Protein AF-A0A957H979-F1 (afdb_monomer_lite)

Foldseek 3Di:
DADDVCCVVPPDDPPPDDDDDPDPDDPDPDVVVVPDPPPPPDDDDDDDDDDDDDDDDDDDDDDDDDDDDDDDDDDDDDDPDPDDDDDPDDDDPPPDDDPPDDDADFPDLDFHDDPDFDADPVRDTDDDTDGGPDQAKDKDKDWDDDPNPDIDIDIDIDGHDDQKDKDWDDDPDDDPPDDDDTKIKIFGAAQAKDFDKDADDDDPDDDPDDRIDTDTAGHRGMDIDD

pLDDT: mean 71.45, std 24.37, range [26.0, 96.69]

Radius of gyration: 33.11 Å; chains: 1; bounding box: 81×65×92 Å

Sequence (226 aa):
QLLDPINIFYPIRWGGTQTVYGRQSIILANPEQLTPEVTPTPFAFPTSVALQSAGGEDTASVATEGEMVMEEAEMAYDADMADEFGAAAAPSTNDGSAPPIAVRTDFNPLATFAPAVRTDSSGQATVEVSLPDNLTRYRVMVVAVAGGQQYGTSEANLTARLPLMVRPSAPRFLNFGDQVEFPVVLQNQTDEPLVVDVVLATTNLEMTGPAGFRVDVPANNRVEFR

Structure (mmCIF, N/CA/C/O backbone):
data_AF-A0A957H979-F1
#
_entry.id   AF-A0A957H979-F1
#
loop_
_atom_site.group_PDB
_atom_site.id
_atom_site.type_symbol
_atom_site.label_atom_id
_atom_site.label_alt_id
_atom_site.label_comp_id
_atom_site.label_asym_id
_atom_site.label_entity_id
_atom_site.label_seq_id
_atom_site.pdbx_PDB_ins_code
_atom_site.Cartn_x
_atom_site.Cartn_y
_atom_site.Cartn_z
_atom_site.occupancy
_atom_site.B_iso_or_equiv
_atom_site.auth_seq_id
_atom_site.auth_comp_id
_atom_site.auth_asym_id
_atom_site.auth_atom_id
_atom_site.pdbx_PDB_model_num
ATOM 1 N N . GLN A 1 1 ? 3.527 -16.930 -9.727 1.00 54.50 1 GLN A N 1
ATOM 2 C CA . GLN A 1 1 ? 4.612 -17.010 -8.727 1.00 54.50 1 GLN A CA 1
ATOM 3 C C . GLN A 1 1 ? 5.720 -16.081 -9.196 1.00 54.50 1 GLN A C 1
ATOM 5 O O . GLN A 1 1 ? 6.133 -16.211 -10.342 1.00 54.50 1 GLN A O 1
ATOM 10 N N . LEU A 1 2 ? 6.120 -15.106 -8.377 1.00 65.56 2 LEU A N 1
ATOM 11 C CA . LEU A 1 2 ? 7.247 -14.221 -8.691 1.00 65.56 2 LEU A CA 1
ATOM 12 C C . LEU A 1 2 ? 8.515 -15.064 -8.857 1.00 65.56 2 LEU A C 1
ATOM 14 O O . LEU A 1 2 ? 8.743 -15.983 -8.071 1.00 65.56 2 LEU A O 1
ATOM 18 N N . LEU A 1 3 ? 9.320 -14.769 -9.879 1.00 70.06 3 LEU A N 1
ATOM 19 C CA . LEU A 1 3 ? 10.646 -15.367 -9.985 1.00 70.06 3 LEU A CA 1
ATOM 20 C C . LEU A 1 3 ? 11.484 -14.877 -8.807 1.00 70.06 3 LEU A C 1
ATOM 22 O O . LEU A 1 3 ? 11.535 -13.677 -8.544 1.00 70.06 3 LEU A O 1
ATOM 26 N N . ASP A 1 4 ? 12.124 -15.807 -8.107 1.00 75.00 4 ASP A N 1
ATOM 27 C CA . ASP A 1 4 ? 12.949 -15.469 -6.956 1.00 75.00 4 ASP A CA 1
ATOM 28 C C . ASP A 1 4 ? 14.189 -14.678 -7.419 1.00 75.00 4 ASP A C 1
ATOM 30 O O . ASP A 1 4 ? 15.032 -15.229 -8.144 1.00 75.00 4 ASP A O 1
ATOM 34 N N . PRO A 1 5 ? 14.321 -13.398 -7.025 1.00 73.12 5 PRO A N 1
ATOM 35 C CA . PRO A 1 5 ? 15.446 -12.570 -7.430 1.00 73.12 5 PRO A CA 1
ATOM 36 C C . PRO A 1 5 ? 16.787 -13.145 -6.981 1.00 73.12 5 PRO A C 1
ATOM 38 O O . PRO A 1 5 ? 17.786 -12.949 -7.679 1.00 73.12 5 PRO A O 1
ATOM 41 N N . ILE A 1 6 ? 16.831 -13.894 -5.873 1.00 75.19 6 ILE A N 1
ATOM 42 C CA . ILE A 1 6 ? 18.091 -14.449 -5.382 1.00 75.19 6 ILE A CA 1
ATOM 43 C C . ILE A 1 6 ? 18.643 -15.495 -6.347 1.00 75.19 6 ILE A C 1
ATOM 45 O O . ILE A 1 6 ? 19.830 -15.475 -6.655 1.00 75.19 6 ILE A O 1
ATOM 49 N N . ASN A 1 7 ? 17.777 -16.332 -6.922 1.00 74.25 7 ASN A N 1
ATOM 50 C CA . ASN A 1 7 ? 18.182 -17.369 -7.870 1.00 74.25 7 ASN A CA 1
ATOM 51 C C . ASN A 1 7 ? 18.654 -16.784 -9.206 1.00 74.25 7 ASN A C 1
ATOM 53 O O . ASN A 1 7 ? 19.449 -17.405 -9.910 1.00 74.25 7 ASN A O 1
ATOM 57 N N . ILE A 1 8 ? 18.181 -15.586 -9.555 1.00 75.31 8 ILE A N 1
ATOM 58 C CA . ILE A 1 8 ? 18.542 -14.904 -10.800 1.00 75.31 8 ILE A CA 1
ATOM 59 C C . ILE A 1 8 ? 19.867 -14.155 -10.671 1.00 75.31 8 ILE A C 1
ATOM 61 O O . ILE A 1 8 ? 20.700 -14.242 -11.572 1.00 75.31 8 ILE A O 1
ATOM 65 N N . PHE A 1 9 ? 20.086 -13.438 -9.567 1.00 70.69 9 PHE A N 1
ATOM 66 C CA . PHE A 1 9 ? 21.351 -12.731 -9.343 1.00 70.69 9 PHE A CA 1
ATOM 67 C C . PHE A 1 9 ? 22.471 -13.657 -8.854 1.00 70.69 9 PHE A C 1
ATOM 69 O O . PHE A 1 9 ? 23.640 -13.419 -9.165 1.00 70.69 9 PHE A O 1
ATOM 76 N N . TYR A 1 10 ? 22.126 -14.739 -8.153 1.00 73.38 10 TYR A N 1
ATOM 77 C CA . TYR A 1 10 ? 23.065 -15.714 -7.599 1.00 73.38 10 TYR A CA 1
ATOM 78 C C . TYR A 1 10 ? 22.761 -17.134 -8.096 1.00 73.38 10 TYR A C 1
ATOM 80 O O . TYR A 1 10 ? 22.458 -18.022 -7.296 1.00 73.38 10 TYR A O 1
ATOM 88 N N . PRO A 1 11 ? 22.848 -17.391 -9.414 1.00 72.56 11 PRO A N 1
ATOM 89 C CA . PRO A 1 11 ? 22.605 -18.726 -9.931 1.00 72.56 11 PRO A CA 1
ATOM 90 C C . PRO A 1 11 ? 23.671 -19.690 -9.404 1.00 72.56 11 PRO A C 1
ATOM 92 O O . PRO A 1 11 ? 24.872 -19.393 -9.445 1.00 72.56 11 PRO A O 1
ATOM 95 N N . ILE A 1 12 ? 23.238 -20.872 -8.961 1.00 66.38 12 ILE A N 1
ATOM 96 C CA . ILE A 1 12 ? 24.144 -21.984 -8.662 1.00 66.38 12 ILE A CA 1
ATOM 97 C C . ILE A 1 12 ? 24.877 -22.326 -9.959 1.00 66.38 12 ILE A C 1
ATOM 99 O O . ILE A 1 12 ? 24.283 -22.816 -10.921 1.00 66.38 12 ILE A O 1
ATOM 103 N N . ARG A 1 13 ? 26.178 -22.036 -10.007 1.00 70.00 13 ARG A N 1
ATOM 104 C CA . ARG A 1 13 ? 27.008 -22.352 -11.169 1.00 70.00 13 ARG A CA 1
ATOM 105 C C . ARG A 1 13 ? 27.534 -23.778 -11.048 1.00 70.00 13 ARG A C 1
ATOM 107 O O . ARG A 1 13 ? 27.903 -24.217 -9.963 1.00 70.00 13 ARG A O 1
ATOM 114 N N . TRP A 1 14 ? 27.574 -24.504 -12.165 1.00 69.06 14 TRP A N 1
ATOM 115 C CA . TRP A 1 14 ? 28.177 -25.839 -12.219 1.00 69.06 14 TRP A CA 1
ATOM 116 C C . TRP A 1 14 ? 29.635 -25.796 -11.756 1.00 69.06 14 TRP A C 1
ATOM 118 O O . TRP A 1 14 ? 30.340 -24.828 -12.049 1.00 69.06 14 TRP A O 1
ATOM 128 N N . GLY A 1 15 ? 30.099 -26.872 -11.110 1.00 72.75 15 GLY A N 1
ATOM 129 C CA . GLY A 1 15 ? 31.426 -26.968 -10.480 1.00 72.75 15 GLY A CA 1
ATOM 130 C C . GLY A 1 15 ? 32.636 -26.754 -11.403 1.00 72.75 15 GLY A C 1
ATOM 131 O O . GLY A 1 15 ? 33.751 -26.640 -10.911 1.00 72.75 15 GLY A O 1
ATOM 132 N N . GLY A 1 16 ? 32.435 -26.661 -12.723 1.00 70.88 16 GLY A N 1
ATOM 133 C CA . GLY A 1 16 ? 33.462 -26.269 -13.697 1.00 70.88 16 GLY A CA 1
ATOM 134 C C . GLY A 1 16 ? 33.540 -24.764 -13.995 1.00 70.88 16 GLY A C 1
ATOM 135 O O . GLY A 1 16 ? 34.364 -24.351 -14.808 1.00 70.88 16 GLY A O 1
ATOM 136 N N . THR A 1 17 ? 32.688 -23.933 -13.387 1.00 71.75 17 THR A N 1
ATOM 137 C CA . THR A 1 17 ? 32.671 -22.485 -13.638 1.00 71.75 17 THR A CA 1
ATOM 138 C C . THR A 1 17 ? 33.663 -21.777 -12.728 1.00 71.75 17 THR A C 1
ATOM 140 O O . THR A 1 17 ? 33.548 -21.837 -11.508 1.00 71.75 17 THR A O 1
ATOM 143 N N . GLN A 1 18 ? 34.617 -21.070 -13.325 1.00 65.56 18 GLN A N 1
ATOM 144 C CA . GLN A 1 18 ? 35.641 -20.317 -12.605 1.00 65.56 18 GLN A CA 1
ATOM 145 C C . GLN A 1 18 ? 35.260 -18.835 -12.625 1.00 65.56 18 GLN A C 1
ATOM 147 O O . GLN A 1 18 ? 35.008 -18.277 -13.694 1.00 65.56 18 GLN A O 1
ATOM 152 N N . THR A 1 19 ? 35.209 -18.188 -11.463 1.00 66.25 19 THR A N 1
ATOM 153 C CA . THR A 1 19 ? 35.022 -16.734 -11.392 1.00 66.25 19 THR A CA 1
ATOM 154 C C . THR A 1 19 ? 36.385 -16.060 -11.446 1.00 66.25 19 THR A C 1
ATOM 156 O O . THR A 1 19 ? 37.197 -16.221 -10.538 1.00 66.25 19 THR A O 1
ATOM 159 N N . VAL A 1 20 ? 36.632 -15.280 -12.498 1.00 66.19 20 VAL A N 1
ATOM 160 C CA . VAL A 1 20 ? 37.815 -14.420 -12.583 1.00 66.19 20 VAL A CA 1
ATOM 161 C C . VAL A 1 20 ? 37.450 -13.064 -11.996 1.00 66.19 20 VAL A C 1
ATOM 163 O O . VAL A 1 20 ? 36.749 -12.267 -12.616 1.00 66.19 20 VAL A O 1
ATOM 166 N N . TYR A 1 21 ? 37.912 -12.797 -10.779 1.00 64.19 21 TYR A N 1
ATOM 167 C CA . TYR A 1 21 ? 37.847 -11.456 -10.214 1.00 64.19 21 TYR A CA 1
ATOM 168 C C . TYR A 1 21 ? 38.998 -10.642 -10.808 1.00 64.19 21 TYR A C 1
ATOM 170 O O . TYR A 1 21 ? 40.161 -10.963 -10.584 1.00 64.19 21 TYR A O 1
ATOM 178 N N . GLY A 1 22 ? 38.694 -9.570 -11.550 1.00 66.31 22 GLY A N 1
ATOM 179 C CA . GLY A 1 22 ? 39.717 -8.673 -12.121 1.00 66.31 22 GLY A CA 1
ATOM 180 C C . GLY A 1 22 ? 40.581 -7.949 -11.074 1.00 66.31 22 GLY A C 1
ATOM 181 O O . GLY A 1 22 ? 41.517 -7.240 -11.421 1.00 66.31 22 GLY A O 1
ATOM 182 N N . ARG A 1 23 ? 40.260 -8.122 -9.788 1.00 66.38 23 ARG A N 1
ATOM 183 C CA . ARG A 1 23 ? 40.972 -7.604 -8.621 1.00 66.38 23 ARG A CA 1
ATOM 184 C C . ARG A 1 23 ? 40.850 -8.617 -7.483 1.00 66.38 23 ARG A C 1
ATOM 186 O O . ARG A 1 23 ? 39.750 -9.091 -7.214 1.00 66.38 23 ARG A O 1
ATOM 193 N N . GLN A 1 24 ? 41.969 -8.953 -6.838 1.00 66.25 24 GLN A N 1
ATOM 194 C CA . GLN A 1 24 ? 42.004 -9.947 -5.753 1.00 66.25 24 GLN A CA 1
ATOM 195 C C . GLN A 1 24 ? 41.332 -9.464 -4.460 1.00 66.25 24 GLN A C 1
ATOM 197 O O . GLN A 1 24 ? 40.931 -10.278 -3.635 1.00 66.25 24 GLN A O 1
ATOM 202 N N . SER A 1 25 ? 41.167 -8.154 -4.291 1.00 69.12 25 SER A N 1
ATOM 203 C CA . SER A 1 25 ? 40.425 -7.557 -3.186 1.00 69.12 25 SER A CA 1
ATOM 204 C C . SER A 1 25 ? 39.723 -6.280 -3.647 1.00 69.12 25 SER A C 1
ATOM 206 O O . SER A 1 25 ? 40.187 -5.568 -4.542 1.00 69.12 25 SER A O 1
ATOM 208 N N . ILE A 1 26 ? 38.568 -6.002 -3.047 1.00 64.69 26 ILE A N 1
ATOM 209 C CA . ILE A 1 26 ? 37.949 -4.678 -3.065 1.00 64.69 26 ILE A CA 1
ATOM 210 C C . ILE A 1 26 ? 38.227 -4.100 -1.685 1.00 64.69 26 ILE A C 1
ATOM 212 O O . ILE A 1 26 ? 37.728 -4.623 -0.692 1.00 64.69 26 ILE A O 1
ATOM 216 N N . ILE A 1 27 ? 39.045 -3.053 -1.617 1.00 69.62 27 ILE A N 1
ATOM 217 C CA . ILE A 1 27 ? 39.191 -2.281 -0.386 1.00 69.62 27 ILE A CA 1
ATOM 218 C C . ILE A 1 27 ? 37.921 -1.440 -0.271 1.00 69.62 27 ILE A C 1
ATOM 220 O O . ILE A 1 27 ? 37.747 -0.464 -0.999 1.00 69.62 27 ILE A O 1
ATOM 224 N N . LEU A 1 28 ? 36.997 -1.867 0.588 1.00 67.81 28 LEU A N 1
ATOM 225 C CA . LEU A 1 28 ? 35.889 -1.019 1.009 1.00 67.81 28 LEU A CA 1
ATOM 226 C C . LEU A 1 28 ? 36.494 0.096 1.865 1.00 67.81 28 LEU A C 1
ATOM 228 O O . LEU A 1 28 ? 37.216 -0.190 2.820 1.00 67.81 28 LEU A O 1
ATOM 232 N N . ALA A 1 29 ? 36.258 1.354 1.493 1.00 69.31 29 ALA A N 1
ATOM 233 C CA . ALA A 1 29 ? 36.703 2.476 2.308 1.00 69.31 29 ALA A CA 1
ATOM 234 C C . ALA A 1 29 ? 36.054 2.361 3.695 1.00 69.31 29 ALA A C 1
ATOM 236 O O . ALA A 1 29 ? 34.850 2.111 3.785 1.00 69.31 29 ALA A O 1
ATOM 237 N N . ASN A 1 30 ? 36.845 2.515 4.763 1.00 73.50 30 ASN A N 1
ATOM 238 C CA . ASN A 1 30 ? 36.294 2.576 6.112 1.00 73.50 30 ASN A CA 1
ATOM 239 C C . ASN A 1 30 ? 35.377 3.816 6.177 1.00 73.50 30 ASN A C 1
ATOM 241 O O . ASN A 1 30 ? 35.878 4.924 5.973 1.00 73.50 30 ASN A O 1
ATOM 245 N N . PRO A 1 31 ? 34.062 3.672 6.424 1.00 61.88 31 PRO A N 1
ATOM 246 C CA . PRO A 1 31 ? 33.144 4.809 6.459 1.00 61.88 31 PRO A CA 1
ATOM 247 C C . PRO A 1 31 ? 33.519 5.844 7.530 1.00 61.88 31 PRO A C 1
ATOM 249 O O . PRO A 1 31 ? 33.234 7.023 7.351 1.00 61.88 31 PRO A O 1
ATOM 252 N N . GLU A 1 32 ? 34.232 5.441 8.586 1.00 66.38 32 GLU A N 1
ATOM 253 C CA . GLU A 1 32 ? 34.760 6.347 9.616 1.00 66.38 32 GLU A CA 1
ATOM 254 C C . GLU A 1 32 ? 35.885 7.255 9.094 1.00 66.38 32 GLU A C 1
ATOM 256 O O . GLU A 1 32 ? 36.157 8.301 9.668 1.00 66.38 32 GLU A O 1
ATOM 261 N N . GLN A 1 33 ? 36.535 6.884 7.987 1.00 65.00 33 GLN A N 1
ATOM 262 C CA . GLN A 1 33 ? 37.547 7.711 7.318 1.00 65.00 33 GLN A CA 1
ATOM 263 C C . GLN A 1 33 ? 36.937 8.658 6.275 1.00 65.00 33 GLN A C 1
ATOM 265 O O . GLN A 1 33 ? 37.643 9.494 5.718 1.00 65.00 33 GLN A O 1
ATOM 270 N N . LEU A 1 34 ? 35.640 8.513 5.981 1.00 58.41 34 LEU A N 1
ATOM 271 C CA . LEU A 1 34 ? 34.918 9.336 5.010 1.00 58.41 34 LEU A CA 1
ATOM 272 C C . LEU A 1 34 ? 34.156 10.496 5.655 1.00 58.41 34 LEU A C 1
ATOM 274 O O . LEU A 1 34 ? 33.550 11.281 4.929 1.00 58.41 34 LEU A O 1
ATOM 278 N N . THR A 1 35 ? 34.175 10.637 6.982 1.00 59.41 35 THR A N 1
ATOM 279 C CA . THR A 1 35 ? 33.709 11.866 7.624 1.00 59.41 35 THR A CA 1
ATOM 280 C C . THR A 1 35 ? 34.747 12.958 7.370 1.00 59.41 35 THR A C 1
ATOM 282 O O . THR A 1 35 ? 35.841 12.870 7.933 1.00 59.41 35 THR A O 1
ATOM 285 N N . PRO A 1 36 ? 34.466 13.986 6.544 1.00 60.31 36 PRO A N 1
ATOM 286 C CA . PRO A 1 36 ? 35.293 15.178 6.578 1.00 60.31 36 PRO A CA 1
ATOM 287 C C . PRO A 1 36 ? 35.232 15.707 8.008 1.00 60.31 36 PRO A C 1
ATOM 289 O O . PRO A 1 36 ? 34.151 15.810 8.591 1.00 60.31 36 PRO A O 1
ATOM 292 N N . GLU A 1 37 ? 36.395 15.983 8.580 1.00 53.94 37 GLU A N 1
ATOM 293 C CA . GLU A 1 37 ? 36.541 16.641 9.869 1.00 53.94 37 GLU A CA 1
ATOM 294 C C . GLU A 1 37 ? 35.879 18.022 9.752 1.00 53.94 37 GLU A C 1
ATOM 296 O O . GLU A 1 37 ? 36.480 19.007 9.324 1.00 53.94 37 GLU A O 1
ATOM 301 N N . VAL A 1 38 ? 34.575 18.084 10.029 1.00 50.16 38 VAL A N 1
ATOM 302 C CA . VAL A 1 38 ? 33.860 19.342 10.198 1.00 50.16 38 VAL A CA 1
ATOM 303 C C . VAL A 1 38 ? 34.321 19.860 11.544 1.00 50.16 38 VAL A C 1
ATOM 305 O O . VAL A 1 38 ? 33.693 19.597 12.563 1.00 50.16 38 VAL A O 1
ATOM 308 N N . THR A 1 39 ? 35.456 20.555 11.557 1.00 45.91 39 THR A N 1
ATOM 309 C CA . THR A 1 39 ? 35.851 21.397 12.680 1.00 45.91 39 THR A CA 1
ATOM 310 C C . THR A 1 39 ? 34.724 22.406 12.868 1.00 45.91 39 THR A C 1
ATOM 312 O O . THR A 1 39 ? 34.541 23.261 11.994 1.00 45.91 39 THR A O 1
ATOM 315 N N . PRO A 1 40 ? 33.927 22.340 13.949 1.00 42.56 40 PRO A N 1
ATOM 316 C CA . PRO A 1 40 ? 32.971 23.394 14.202 1.00 42.56 40 PRO A CA 1
ATOM 317 C C . PRO A 1 40 ? 33.795 24.625 14.576 1.00 42.56 40 PRO A C 1
ATOM 319 O O . PRO A 1 40 ? 34.312 24.727 15.684 1.00 42.56 40 PRO A O 1
ATOM 322 N N . THR A 1 41 ? 33.961 25.561 13.646 1.00 47.53 41 THR A N 1
ATOM 323 C CA . THR A 1 41 ? 34.333 26.928 14.005 1.00 47.53 41 THR A CA 1
ATOM 324 C C . THR A 1 41 ? 33.227 27.454 14.917 1.00 47.53 41 THR A C 1
ATOM 326 O O . THR A 1 41 ? 32.086 27.556 14.452 1.00 47.53 41 THR A O 1
ATOM 329 N N . PRO A 1 42 ? 33.496 27.760 16.199 1.00 42.50 42 PRO A N 1
ATOM 330 C CA . PRO A 1 42 ? 32.468 28.324 17.050 1.00 42.50 42 PRO A CA 1
ATOM 331 C C . PRO A 1 42 ? 32.126 29.719 16.521 1.00 42.50 42 PRO A C 1
ATOM 333 O O . PRO A 1 42 ? 32.950 30.634 16.542 1.00 42.50 42 PRO A O 1
ATOM 336 N N . PHE A 1 43 ? 30.900 29.871 16.021 1.00 39.50 43 PHE A N 1
ATOM 337 C CA . PHE A 1 43 ? 30.287 31.176 15.820 1.00 39.50 43 PHE A CA 1
ATOM 338 C C . PHE A 1 43 ? 30.203 31.865 17.186 1.00 39.50 43 PHE A C 1
ATOM 340 O O . PHE A 1 43 ? 29.449 31.447 18.063 1.00 39.50 43 PHE A O 1
ATOM 347 N N . ALA A 1 44 ? 31.015 32.903 17.374 1.00 37.25 44 ALA A N 1
ATOM 348 C CA . ALA A 1 44 ? 30.960 33.759 18.544 1.00 37.25 44 ALA A CA 1
ATOM 349 C C . ALA A 1 44 ? 29.693 34.624 18.487 1.00 37.25 44 ALA A C 1
ATOM 351 O O . ALA A 1 44 ? 29.617 35.581 17.719 1.00 37.25 44 ALA A O 1
ATOM 352 N N . PHE A 1 45 ? 28.717 34.306 19.334 1.00 32.03 45 PHE A N 1
ATOM 353 C CA . PHE A 1 45 ? 27.715 35.264 19.789 1.00 32.03 45 PHE A CA 1
ATOM 354 C C . PHE A 1 45 ? 28.100 35.692 21.211 1.00 32.03 45 PHE A C 1
ATOM 356 O O . PHE A 1 45 ? 28.331 34.824 22.056 1.00 32.03 45 PHE A O 1
ATOM 363 N N . PRO A 1 46 ? 28.221 36.998 21.509 1.00 34.94 46 PRO A N 1
ATOM 364 C CA . PRO A 1 46 ? 28.538 37.439 22.856 1.00 34.94 46 PRO A CA 1
ATOM 365 C C . PRO A 1 46 ? 27.321 37.199 23.750 1.00 34.94 46 PRO A C 1
ATOM 367 O O . PRO A 1 46 ? 26.260 37.788 23.555 1.00 34.94 46 PRO A O 1
ATOM 370 N N . THR A 1 47 ? 27.464 36.335 24.749 1.00 32.88 47 THR A N 1
ATOM 371 C CA . THR A 1 47 ? 26.489 36.214 25.836 1.00 32.88 47 THR A CA 1
ATOM 372 C C . THR A 1 47 ? 27.234 36.292 27.156 1.00 32.88 47 THR A C 1
ATOM 374 O O . THR A 1 47 ? 27.632 35.290 27.738 1.00 32.88 47 THR A O 1
ATOM 377 N N . SER A 1 48 ? 27.450 37.520 27.619 1.00 36.56 48 SER A N 1
ATOM 378 C CA . SER A 1 48 ? 27.773 37.799 29.013 1.00 36.56 48 SER A CA 1
ATOM 379 C C . SER A 1 48 ? 26.556 38.447 29.666 1.00 36.56 48 SER A C 1
ATOM 381 O O . SER A 1 48 ? 26.366 39.658 29.572 1.00 36.56 48 SER A O 1
ATOM 383 N N . VAL A 1 49 ? 25.752 37.640 30.352 1.00 35.06 49 VAL A N 1
ATOM 384 C CA . VAL A 1 49 ? 25.060 38.085 31.563 1.00 35.06 49 VAL A CA 1
ATOM 385 C C . VAL A 1 49 ? 25.431 37.076 32.637 1.00 35.06 49 VAL A C 1
ATOM 387 O O . VAL A 1 49 ? 25.078 35.902 32.564 1.00 35.06 49 VAL A O 1
ATOM 390 N N . ALA A 1 50 ? 26.257 37.540 33.567 1.00 32.44 50 ALA A N 1
ATOM 391 C CA . ALA A 1 50 ? 26.741 36.777 34.699 1.00 32.44 50 ALA A CA 1
ATOM 392 C C . ALA A 1 50 ? 25.598 36.502 35.684 1.00 32.44 50 ALA A C 1
ATOM 394 O O . ALA A 1 50 ? 24.842 37.412 36.020 1.00 32.44 50 ALA A O 1
ATOM 395 N N . LEU A 1 51 ? 25.532 35.276 36.203 1.00 31.89 51 LEU A N 1
ATOM 396 C CA . LEU A 1 51 ? 24.857 34.994 37.465 1.00 31.89 51 LEU A CA 1
ATOM 397 C C . LEU A 1 51 ? 25.913 34.480 38.444 1.00 31.89 51 LEU A C 1
ATOM 399 O O . LEU A 1 51 ? 26.464 33.392 38.282 1.00 31.89 51 LEU A O 1
ATOM 403 N N . GLN A 1 52 ? 26.246 35.325 39.415 1.00 31.89 52 GLN A N 1
ATOM 404 C CA . GLN A 1 52 ? 27.217 35.047 40.460 1.00 31.89 52 GLN A CA 1
ATOM 405 C C . GLN A 1 52 ? 26.490 34.482 41.681 1.00 31.89 52 GLN A C 1
ATOM 407 O O . GLN A 1 52 ? 25.561 35.090 42.204 1.00 31.89 52 GLN A O 1
ATOM 412 N N . SER A 1 53 ? 26.924 33.303 42.116 1.00 33.16 53 SER A N 1
ATOM 413 C CA . SER A 1 53 ? 26.565 32.701 43.399 1.00 33.16 53 SER A CA 1
ATOM 414 C C . SER A 1 53 ? 27.360 33.368 44.522 1.00 33.16 53 SER A C 1
ATOM 416 O O . SER A 1 53 ? 28.585 33.414 44.413 1.00 33.16 53 SER A O 1
ATOM 418 N N . ALA A 1 54 ? 26.697 33.760 45.614 1.00 28.97 54 ALA A N 1
ATOM 419 C CA . ALA A 1 54 ? 27.141 33.484 46.988 1.00 28.97 54 ALA A CA 1
ATOM 420 C C . ALA A 1 54 ? 26.139 34.020 48.033 1.00 28.97 54 ALA A C 1
ATOM 422 O O . ALA A 1 54 ? 25.859 35.211 48.050 1.00 28.97 54 ALA A O 1
ATOM 423 N N . GLY A 1 55 ? 25.682 33.114 48.908 1.00 26.00 55 GLY A N 1
ATOM 424 C CA . GLY A 1 55 ? 25.658 33.242 50.375 1.00 26.00 55 GLY A CA 1
ATOM 425 C C . GLY A 1 55 ? 24.858 34.359 51.057 1.00 26.00 55 GLY A C 1
ATOM 426 O O . GLY A 1 55 ? 25.122 35.539 50.861 1.00 26.00 55 GLY A O 1
ATOM 427 N N . GLY A 1 56 ? 24.000 33.964 52.001 1.00 27.66 56 GLY A N 1
ATOM 428 C CA . GLY A 1 56 ? 23.508 34.852 53.056 1.00 27.66 56 GLY A CA 1
ATOM 429 C C . GLY A 1 56 ? 22.247 34.332 53.735 1.00 27.66 56 GLY A C 1
ATOM 430 O O . GLY A 1 56 ? 21.191 34.284 53.117 1.00 27.66 56 GLY A O 1
ATOM 431 N N . GLU A 1 57 ? 22.396 33.923 54.988 1.00 29.73 57 GLU A N 1
ATOM 432 C CA . GLU A 1 57 ? 21.356 33.524 55.940 1.00 29.73 57 GLU A CA 1
ATOM 433 C C . GLU A 1 57 ? 20.392 34.691 56.248 1.00 29.73 57 GLU A C 1
ATOM 435 O O . GLU A 1 57 ? 20.824 35.839 56.229 1.00 29.73 57 GLU A O 1
ATOM 440 N N . ASP A 1 58 ? 19.104 34.417 56.505 1.00 28.22 58 ASP A N 1
ATOM 441 C CA . ASP A 1 58 ? 18.433 34.670 57.801 1.00 28.22 58 ASP A CA 1
ATOM 442 C C . ASP A 1 58 ? 16.889 34.736 57.718 1.00 28.22 58 ASP A C 1
ATOM 444 O O . ASP A 1 58 ? 16.298 35.564 57.035 1.00 28.22 58 ASP A O 1
ATOM 448 N N . THR A 1 59 ? 16.276 33.922 58.584 1.00 26.70 59 THR A N 1
ATOM 449 C CA . THR A 1 59 ? 15.094 34.178 59.439 1.00 26.70 59 THR A CA 1
ATOM 450 C C . THR A 1 59 ? 13.675 34.392 58.881 1.00 26.70 59 THR A C 1
ATOM 452 O O . THR A 1 59 ? 13.410 35.259 58.060 1.00 26.70 59 THR A O 1
ATOM 455 N N . ALA A 1 60 ? 12.761 33.703 59.591 1.00 27.61 60 ALA A N 1
ATOM 456 C CA . ALA A 1 60 ? 11.349 34.019 59.862 1.00 27.61 60 ALA A CA 1
ATOM 457 C C . ALA A 1 60 ? 10.363 33.842 58.693 1.00 27.61 60 ALA A C 1
ATOM 459 O O . ALA A 1 60 ? 10.673 34.1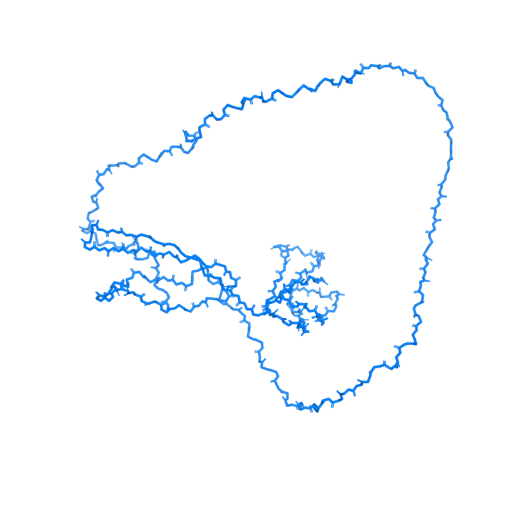49 57.556 1.00 27.61 60 ALA A O 1
ATOM 460 N N . SER A 1 61 ? 9.108 33.432 58.851 1.00 27.52 61 SER A N 1
ATOM 461 C CA . SER A 1 61 ? 8.264 32.787 59.869 1.00 27.52 61 SER A CA 1
ATOM 462 C C . SER A 1 61 ? 6.863 32.693 59.210 1.00 27.52 61 SER A C 1
ATOM 464 O O . SER A 1 61 ? 6.659 33.276 58.147 1.00 27.52 61 SER A O 1
ATOM 466 N N . VAL A 1 62 ? 5.889 32.050 59.876 1.00 32.16 62 VAL A N 1
ATOM 467 C CA . VAL A 1 62 ? 4.437 32.015 59.545 1.00 32.16 62 VAL A CA 1
ATOM 468 C C . VAL A 1 62 ? 4.093 30.937 58.488 1.00 32.16 62 VAL A C 1
ATOM 470 O O . VAL A 1 62 ? 4.491 31.039 57.337 1.00 32.16 62 VAL A O 1
ATOM 473 N N . ALA A 1 63 ? 3.573 29.753 58.867 1.00 26.89 63 ALA A N 1
ATOM 474 C CA . ALA A 1 63 ? 2.175 29.463 59.264 1.00 26.89 63 ALA A CA 1
ATOM 475 C C . ALA A 1 63 ? 1.196 29.852 58.129 1.00 26.89 63 ALA A C 1
ATOM 477 O O . ALA A 1 63 ? 1.364 30.888 57.513 1.00 26.89 63 ALA A O 1
ATOM 478 N N . THR A 1 64 ? 0.132 29.163 57.746 1.00 26.39 64 THR A N 1
ATOM 479 C CA . THR A 1 64 ? -0.595 27.968 58.166 1.00 26.39 64 THR A CA 1
ATOM 480 C C . THR A 1 64 ? -1.755 27.879 57.154 1.00 26.39 64 THR A C 1
ATOM 482 O O . THR A 1 64 ? -2.243 28.922 56.731 1.00 26.39 64 THR A O 1
ATOM 485 N N . GLU A 1 65 ? -2.168 26.653 56.818 1.00 27.20 65 GLU A N 1
ATOM 486 C CA . GLU A 1 65 ? -3.492 26.238 56.300 1.00 27.20 65 GLU A CA 1
ATOM 487 C C . GLU A 1 65 ? -4.063 26.833 55.002 1.00 27.20 65 GLU A C 1
ATOM 489 O O . GLU A 1 65 ? -3.965 28.015 54.692 1.00 27.20 65 GLU A O 1
ATOM 494 N N . GLY A 1 66 ? -4.769 25.972 54.264 1.00 28.14 66 GLY A N 1
ATOM 495 C CA . GLY A 1 66 ? -5.624 26.407 53.166 1.00 28.14 66 GLY A CA 1
ATOM 496 C C . GLY A 1 66 ? -6.043 25.297 52.216 1.00 28.14 66 GLY A C 1
ATOM 497 O O . GLY A 1 66 ? -5.850 25.416 51.013 1.00 28.14 66 GLY A O 1
ATOM 498 N N . GLU A 1 67 ? -6.581 24.212 52.760 1.00 26.86 67 GLU A N 1
ATOM 499 C CA . GLU A 1 67 ? -7.391 23.229 52.045 1.00 26.86 67 GLU A CA 1
ATOM 500 C C . GLU A 1 67 ? -8.571 23.928 51.346 1.00 26.86 67 GLU A C 1
ATOM 502 O O . GLU A 1 67 ? -9.308 24.667 51.994 1.00 26.86 67 GLU A O 1
ATOM 507 N N . MET A 1 68 ? -8.770 23.702 50.043 1.00 26.83 68 MET A N 1
ATOM 508 C CA . MET A 1 68 ? -10.077 23.883 49.400 1.00 26.83 68 MET A CA 1
ATOM 509 C C . MET A 1 68 ? -10.297 22.808 48.336 1.00 26.83 68 MET A C 1
ATOM 511 O O . MET A 1 68 ? -9.789 22.860 47.217 1.00 26.83 68 MET A O 1
ATOM 515 N N . VAL A 1 69 ? -11.080 21.826 48.767 1.00 28.88 69 VAL A N 1
ATOM 516 C CA . VAL A 1 69 ? -11.976 20.981 47.981 1.00 28.88 69 VAL A CA 1
ATOM 517 C C . VAL A 1 69 ? -13.058 21.872 47.356 1.00 28.88 69 VAL A C 1
ATOM 519 O O . VAL A 1 69 ? -13.563 22.741 48.056 1.00 28.88 69 VAL A O 1
ATOM 522 N N . MET A 1 70 ? -13.429 21.640 46.093 1.00 32.66 70 MET A N 1
ATOM 523 C CA . MET A 1 70 ? -14.775 21.873 45.522 1.00 32.66 70 MET A CA 1
ATOM 524 C C . MET A 1 70 ? -14.891 20.954 44.296 1.00 32.66 70 MET A C 1
ATOM 526 O O . MET A 1 70 ? -14.091 21.066 43.371 1.00 32.66 70 MET A O 1
ATOM 530 N N . GLU A 1 71 ? -15.591 19.827 44.403 1.00 31.44 71 GLU A N 1
ATOM 531 C CA . GLU A 1 71 ? -17.055 19.627 44.359 1.00 31.44 71 GLU A CA 1
ATOM 532 C C . GLU A 1 71 ? -17.554 19.497 42.911 1.00 31.44 71 GLU A C 1
ATOM 534 O O . GLU A 1 71 ? -17.462 20.418 42.100 1.00 31.44 71 GLU A O 1
ATOM 539 N N . GLU A 1 72 ? -18.020 18.280 42.609 1.00 29.06 72 GLU A N 1
ATOM 540 C CA . GLU A 1 72 ? -18.671 17.866 41.371 1.00 29.06 72 GLU A CA 1
ATOM 541 C C . GLU A 1 72 ? -19.909 18.724 41.106 1.00 29.06 72 GLU A C 1
ATOM 543 O O . GLU A 1 72 ? -20.839 18.766 41.908 1.00 29.06 72 GLU A O 1
ATOM 548 N N . ALA A 1 73 ? -19.949 19.362 39.939 1.00 31.42 73 ALA A N 1
ATOM 549 C CA . ALA A 1 73 ? -21.185 19.881 39.378 1.00 31.42 73 ALA A CA 1
ATOM 550 C C . ALA A 1 73 ? -21.684 18.895 38.317 1.00 31.42 73 ALA A C 1
ATOM 552 O O . ALA A 1 73 ? -21.193 18.872 37.186 1.00 31.42 73 ALA A O 1
ATOM 553 N N . GLU A 1 74 ? -22.667 18.080 38.697 1.00 28.80 74 GLU A N 1
ATOM 554 C CA . GLU A 1 74 ? -23.516 17.359 37.756 1.00 28.80 74 GLU A CA 1
ATOM 555 C C . GLU A 1 74 ? -24.285 18.371 36.891 1.00 28.80 74 GLU A C 1
ATOM 557 O O . GLU A 1 74 ? -25.080 19.167 37.392 1.00 28.80 74 GLU A O 1
ATOM 562 N N . MET A 1 75 ? -24.060 18.346 35.577 1.00 28.44 75 MET A N 1
ATOM 563 C CA . MET A 1 75 ? -24.964 18.968 34.612 1.00 28.44 75 MET A CA 1
ATOM 564 C C . MET A 1 75 ? -25.866 17.888 34.027 1.00 28.44 75 MET A C 1
ATOM 566 O O . MET A 1 75 ? -25.444 17.102 33.180 1.00 28.44 75 MET A O 1
ATOM 570 N N . ALA A 1 76 ? -27.116 17.880 34.483 1.00 30.73 76 ALA A N 1
ATOM 571 C CA . ALA A 1 76 ? -28.219 17.225 33.804 1.00 30.73 76 ALA A CA 1
ATOM 572 C C . ALA A 1 76 ? -28.490 17.951 32.476 1.00 30.73 76 ALA A C 1
ATOM 574 O O . ALA A 1 76 ? -28.779 19.147 32.459 1.00 30.73 76 ALA A O 1
ATOM 575 N N . TYR A 1 77 ? -28.369 17.232 31.363 1.00 35.03 77 TYR A N 1
ATOM 576 C CA . TYR A 1 77 ? -28.770 17.696 30.037 1.00 35.03 77 TYR A CA 1
ATOM 577 C C . TYR A 1 77 ? -30.222 17.284 29.796 1.00 35.03 77 TYR A C 1
ATOM 579 O O . TYR A 1 77 ? -30.560 16.100 29.827 1.00 35.03 77 TYR A O 1
ATOM 587 N N . ASP A 1 78 ? -31.056 18.299 29.590 1.00 30.41 78 ASP A N 1
ATOM 588 C CA . ASP A 1 78 ? -32.486 18.203 29.319 1.00 30.41 78 ASP A CA 1
ATOM 589 C C . ASP A 1 78 ? -32.752 17.410 28.032 1.00 30.41 78 ASP A C 1
ATOM 591 O O . ASP A 1 78 ? -32.164 17.667 26.976 1.00 30.41 78 ASP A O 1
ATOM 595 N N . ALA A 1 79 ? -33.646 16.434 28.135 1.00 32.94 79 ALA A N 1
ATOM 596 C CA . ALA A 1 79 ? -34.065 15.559 27.054 1.00 32.94 79 ALA A CA 1
ATOM 597 C C . ALA A 1 79 ? -35.364 16.089 26.441 1.00 32.94 79 ALA A C 1
ATOM 599 O O . ALA A 1 79 ? -36.414 15.532 26.714 1.00 32.94 79 ALA A O 1
ATOM 600 N N . ASP A 1 80 ? -35.297 17.151 25.632 1.00 34.00 80 ASP A N 1
ATOM 601 C CA . ASP A 1 80 ? -36.447 17.638 24.846 1.00 34.00 80 ASP A CA 1
ATOM 602 C C . ASP A 1 80 ? -36.003 18.471 23.626 1.00 34.00 80 ASP A C 1
ATOM 604 O O . ASP A 1 80 ? -36.319 19.649 23.466 1.00 34.00 80 ASP A O 1
ATOM 608 N N . MET A 1 81 ? -35.256 17.843 22.714 1.00 35.19 81 MET A N 1
ATOM 609 C CA . MET A 1 81 ? -35.054 18.387 21.364 1.00 35.19 81 MET A CA 1
ATOM 610 C C . MET A 1 81 ? -35.092 17.265 20.325 1.00 35.19 81 MET A C 1
ATOM 612 O O . MET A 1 81 ? -34.142 17.006 19.590 1.00 35.19 81 MET A O 1
ATOM 616 N N . ALA A 1 82 ? -36.218 16.554 20.324 1.00 35.22 82 ALA A N 1
ATOM 617 C CA . ALA A 1 82 ? -36.577 15.548 19.337 1.00 35.22 82 ALA A CA 1
ATOM 618 C C . ALA A 1 82 ? -37.882 15.956 18.650 1.00 35.22 82 ALA A C 1
ATOM 620 O O . ALA A 1 82 ? -38.906 15.310 18.814 1.00 35.22 82 ALA A O 1
ATOM 621 N N . ASP A 1 83 ? -37.842 17.048 17.896 1.00 36.94 83 ASP A N 1
ATOM 622 C CA . ASP A 1 83 ? -38.712 17.216 16.739 1.00 36.94 83 ASP A CA 1
ATOM 623 C C . ASP A 1 83 ? -38.156 18.335 15.862 1.00 36.94 83 ASP A C 1
ATOM 625 O O . ASP A 1 83 ? -37.574 19.288 16.370 1.00 36.94 83 ASP A O 1
ATOM 629 N N . GLU A 1 84 ? -38.354 18.204 14.552 1.00 34.25 84 GLU A N 1
ATOM 630 C CA . GLU A 1 84 ? -38.020 19.198 13.521 1.00 34.25 84 GLU A CA 1
ATOM 631 C C . GLU A 1 84 ? -36.658 19.055 12.818 1.00 34.25 84 GLU A C 1
ATOM 633 O O . GLU A 1 84 ? -35.910 20.011 12.702 1.00 34.25 84 GLU A O 1
ATOM 638 N N . PHE A 1 85 ? -36.394 17.893 12.204 1.00 32.38 85 PHE A N 1
ATOM 639 C CA . PHE A 1 85 ? -35.870 17.862 10.825 1.00 32.38 85 PHE A CA 1
ATOM 640 C C . PHE A 1 85 ? -36.430 16.648 10.066 1.00 32.38 85 PHE A C 1
ATOM 642 O O . PHE A 1 85 ? -36.242 15.494 10.443 1.00 32.38 85 PHE A O 1
ATOM 649 N N . GLY A 1 86 ? -37.184 16.945 9.004 1.00 29.17 86 GLY A N 1
ATOM 650 C CA . GLY A 1 86 ? -38.029 16.015 8.262 1.00 29.17 86 GLY A CA 1
ATOM 651 C C . GLY A 1 86 ? -37.291 14.846 7.610 1.00 29.17 86 GLY A C 1
ATOM 652 O O . GLY A 1 86 ? -36.370 15.017 6.811 1.00 29.17 86 GLY A O 1
ATOM 653 N N . ALA A 1 87 ? -37.790 13.647 7.901 1.00 31.56 87 ALA A N 1
ATOM 654 C CA . ALA A 1 87 ? -37.437 12.406 7.237 1.00 31.56 87 ALA A CA 1
ATOM 655 C C . ALA A 1 87 ? -38.018 12.365 5.812 1.00 31.56 87 ALA A C 1
ATOM 657 O O . ALA A 1 87 ? -39.212 12.139 5.611 1.00 31.56 87 ALA A O 1
ATOM 658 N N . ALA A 1 88 ? -37.157 12.520 4.807 1.00 33.38 88 ALA A N 1
ATOM 659 C CA . ALA A 1 88 ? -37.432 12.014 3.469 1.00 33.38 88 ALA A CA 1
ATOM 660 C C . ALA A 1 88 ? -37.146 10.504 3.465 1.00 33.38 88 ALA A C 1
ATOM 662 O O . ALA A 1 88 ? -35.999 10.067 3.373 1.00 33.38 88 ALA A O 1
ATOM 663 N N . ALA A 1 89 ? -38.202 9.705 3.611 1.00 34.41 89 ALA A N 1
ATOM 664 C CA . ALA A 1 89 ? -38.146 8.256 3.496 1.00 34.41 89 ALA A CA 1
ATOM 665 C C . ALA A 1 89 ? -37.801 7.851 2.052 1.00 34.41 89 ALA A C 1
ATOM 667 O O . ALA A 1 89 ? -38.655 7.864 1.165 1.00 34.41 89 ALA A O 1
ATOM 668 N N . ALA A 1 90 ? -36.542 7.483 1.815 1.00 38.88 90 ALA A N 1
ATOM 669 C CA . ALA A 1 90 ? -36.162 6.707 0.642 1.00 38.88 90 ALA A CA 1
ATOM 670 C C . ALA A 1 90 ? -36.654 5.253 0.818 1.00 38.88 90 ALA A C 1
ATOM 672 O O . ALA A 1 90 ? -36.603 4.724 1.932 1.00 38.88 90 ALA A O 1
ATOM 673 N N . PRO A 1 91 ? -37.144 4.587 -0.243 1.00 37.94 91 PRO A N 1
ATOM 674 C CA . PRO A 1 91 ? -37.649 3.226 -0.138 1.00 37.94 91 PRO A CA 1
ATOM 675 C C . PRO A 1 91 ? -36.515 2.265 0.240 1.00 37.94 91 PRO A C 1
ATOM 677 O O . PRO A 1 91 ? -35.547 2.089 -0.496 1.00 37.94 91 PRO A O 1
ATOM 680 N N . SER A 1 92 ? -36.659 1.635 1.406 1.00 41.72 92 SER A N 1
ATOM 681 C CA . SER A 1 92 ? -35.806 0.548 1.877 1.00 41.72 92 SER A CA 1
ATOM 682 C C . SER A 1 92 ? -36.103 -0.713 1.062 1.00 41.72 92 SER A C 1
ATOM 684 O O . SER A 1 92 ? -37.056 -1.444 1.324 1.00 41.72 92 SER A O 1
ATOM 686 N N . THR A 1 93 ? -35.280 -0.972 0.050 1.00 37.81 93 THR A N 1
ATOM 687 C CA . THR A 1 93 ? -35.117 -2.311 -0.523 1.00 37.81 93 THR A CA 1
ATOM 688 C C . THR A 1 93 ? -34.089 -3.063 0.313 1.00 37.81 93 THR A C 1
ATOM 690 O O . THR A 1 93 ? -32.898 -3.068 0.007 1.00 37.81 93 THR A O 1
ATOM 693 N N . ASN A 1 94 ? -34.557 -3.673 1.401 1.00 49.72 94 ASN A N 1
ATOM 694 C CA . ASN A 1 94 ? -33.806 -4.686 2.132 1.00 49.72 94 ASN A CA 1
ATOM 695 C C . ASN A 1 94 ? -33.862 -5.999 1.341 1.00 49.72 94 ASN A C 1
ATOM 697 O O . ASN A 1 94 ? -34.731 -6.830 1.596 1.00 49.72 94 ASN A O 1
ATOM 701 N N . ASP A 1 95 ? -32.944 -6.175 0.391 1.00 44.19 95 ASP A N 1
ATOM 702 C CA . ASP A 1 95 ? -32.553 -7.509 -0.068 1.00 44.19 95 ASP A CA 1
ATOM 703 C C . ASP A 1 95 ? -31.127 -7.763 0.436 1.00 44.19 95 ASP A C 1
ATOM 705 O O . ASP A 1 95 ? -30.132 -7.219 -0.050 1.00 44.19 95 ASP A O 1
ATOM 709 N N . GLY A 1 96 ? -31.084 -8.444 1.578 1.00 55.50 96 GLY A N 1
ATOM 710 C CA . GLY A 1 96 ? -29.946 -8.539 2.475 1.00 55.50 96 GLY A CA 1
ATOM 711 C C . GLY A 1 96 ? -28.912 -9.550 2.009 1.00 55.50 96 GLY A C 1
ATOM 712 O O . GLY A 1 96 ? -28.970 -10.719 2.366 1.00 55.50 96 GLY A O 1
ATOM 713 N N . SER A 1 97 ? -27.890 -9.056 1.326 1.00 51.53 97 SER A N 1
ATOM 714 C CA . SER A 1 97 ? -26.512 -9.404 1.655 1.00 51.53 97 SER A CA 1
ATOM 715 C C . SER A 1 97 ? -25.636 -8.271 1.149 1.00 51.53 97 SER A C 1
ATOM 717 O O . SER A 1 97 ? -25.373 -8.171 -0.049 1.00 51.53 97 SER A O 1
ATOM 719 N N . ALA A 1 98 ? -25.178 -7.407 2.059 1.00 64.69 98 ALA A N 1
ATOM 720 C CA . ALA A 1 98 ? -24.057 -6.537 1.734 1.00 64.69 98 ALA A CA 1
ATOM 721 C C . ALA A 1 98 ? -22.917 -7.427 1.198 1.00 64.69 98 ALA A C 1
ATOM 723 O O . ALA A 1 98 ? -22.711 -8.527 1.732 1.00 64.69 98 ALA A O 1
ATOM 724 N N . PRO A 1 99 ? -22.225 -7.021 0.120 1.00 73.12 99 PRO A N 1
ATOM 725 C CA . PRO A 1 99 ? -21.124 -7.806 -0.409 1.00 73.12 99 PRO A CA 1
ATOM 726 C C . PRO A 1 99 ? -20.112 -8.070 0.716 1.00 73.12 99 PRO A C 1
ATOM 728 O O . PRO A 1 99 ? -19.847 -7.170 1.519 1.00 73.12 99 PRO A O 1
ATOM 731 N N . PRO A 1 100 ? -19.573 -9.298 0.816 1.00 74.06 100 PRO A N 1
ATOM 732 C CA . PRO A 1 100 ? -18.632 -9.640 1.870 1.00 74.06 100 PRO A CA 1
ATOM 733 C C . PRO A 1 100 ? -17.441 -8.679 1.827 1.00 74.06 100 PRO A C 1
ATOM 735 O O . PRO A 1 100 ? -16.890 -8.403 0.759 1.00 74.06 100 PRO A O 1
ATOM 738 N N . ILE A 1 101 ? -17.051 -8.162 2.993 1.00 74.56 101 ILE A N 1
ATOM 739 C CA . ILE A 1 101 ? -15.907 -7.258 3.117 1.00 74.56 101 ILE A CA 1
ATOM 740 C C . ILE A 1 101 ? -14.656 -8.034 2.700 1.00 74.56 101 ILE A C 1
ATOM 742 O O . ILE A 1 101 ? -14.273 -9.011 3.346 1.00 74.56 101 ILE A O 1
ATOM 746 N N . ALA A 1 102 ? -14.017 -7.601 1.613 1.00 77.38 102 ALA A N 1
ATOM 747 C CA . ALA A 1 102 ? -12.769 -8.189 1.156 1.00 77.38 102 ALA A CA 1
ATOM 748 C C . ALA A 1 102 ? -11.655 -7.859 2.160 1.00 77.38 102 ALA A C 1
ATOM 750 O O . ALA A 1 102 ? -11.200 -6.717 2.266 1.00 77.38 102 ALA A O 1
ATOM 751 N N . VAL A 1 103 ? -11.229 -8.866 2.920 1.00 79.50 103 VAL A N 1
ATOM 752 C CA . VAL A 1 103 ? -10.106 -8.734 3.849 1.00 79.50 103 VAL A CA 1
ATOM 753 C C . VAL A 1 103 ? -8.806 -8.767 3.053 1.00 79.50 103 VAL A C 1
ATOM 755 O O . VAL A 1 103 ? -8.574 -9.674 2.257 1.00 79.50 103 VAL A O 1
ATOM 758 N N . ARG A 1 104 ? -7.952 -7.770 3.289 1.00 82.50 104 ARG A N 1
ATOM 759 C CA . ARG A 1 104 ? -6.611 -7.689 2.701 1.00 82.50 104 ARG A CA 1
ATOM 760 C C . ARG A 1 104 ? -5.712 -8.763 3.299 1.00 82.50 104 ARG A C 1
ATOM 762 O O . ARG A 1 104 ? -5.685 -8.930 4.517 1.00 82.50 104 ARG A O 1
ATOM 769 N N . THR A 1 105 ? -4.976 -9.471 2.453 1.00 85.25 105 THR A N 1
ATOM 770 C CA . THR A 1 105 ? -4.154 -10.618 2.868 1.00 85.25 105 THR A CA 1
ATOM 771 C C . THR A 1 105 ? -2.747 -10.597 2.283 1.00 85.25 105 THR A C 1
ATOM 773 O O . THR A 1 105 ? -1.835 -11.128 2.919 1.00 85.25 105 THR A O 1
ATOM 776 N N . ASP A 1 106 ? -2.526 -9.955 1.132 1.00 84.94 106 ASP A N 1
ATOM 777 C CA . ASP A 1 106 ? -1.208 -9.913 0.497 1.00 84.94 106 ASP A CA 1
ATOM 778 C C . ASP A 1 106 ? -0.428 -8.651 0.881 1.00 84.94 106 ASP A C 1
ATOM 780 O O . ASP A 1 106 ? -0.541 -7.596 0.259 1.00 84.94 106 ASP A O 1
ATOM 784 N N . PHE A 1 107 ? 0.414 -8.775 1.905 1.00 85.56 107 PHE A N 1
ATOM 785 C CA . PHE A 1 107 ? 1.289 -7.698 2.370 1.00 85.56 107 PHE A CA 1
ATOM 786 C C . PHE A 1 107 ? 2.746 -7.868 1.913 1.00 85.56 107 PHE A C 1
ATOM 788 O O . PHE A 1 107 ? 3.663 -7.371 2.573 1.00 85.56 107 PHE A O 1
ATOM 795 N N . ASN A 1 108 ? 3.002 -8.519 0.772 1.00 85.44 108 ASN A N 1
ATOM 796 C CA . ASN A 1 108 ? 4.365 -8.671 0.261 1.00 85.44 108 ASN A CA 1
ATOM 797 C C . ASN A 1 108 ? 5.016 -7.303 -0.071 1.00 85.44 108 ASN A C 1
ATOM 799 O O . ASN A 1 108 ? 4.444 -6.508 -0.829 1.00 85.44 108 ASN A O 1
ATOM 803 N N . PRO A 1 109 ? 6.218 -6.993 0.463 1.00 84.25 109 PRO A N 1
ATOM 804 C CA . PRO A 1 109 ? 6.919 -5.746 0.148 1.00 84.25 109 PRO A CA 1
ATOM 805 C C . PRO A 1 109 ? 7.388 -5.664 -1.314 1.00 84.25 109 PRO A C 1
ATOM 807 O O . PRO A 1 109 ? 7.588 -4.563 -1.828 1.00 84.25 109 PRO A O 1
ATOM 810 N N . LEU A 1 110 ? 7.562 -6.801 -1.997 1.00 90.19 110 LEU A N 1
ATOM 811 C CA . LEU A 1 110 ? 7.960 -6.861 -3.402 1.00 90.19 110 LEU A CA 1
ATOM 812 C C . LEU A 1 110 ? 6.729 -7.065 -4.293 1.00 90.19 110 LEU A C 1
ATOM 814 O O . LEU A 1 110 ? 6.211 -8.173 -4.390 1.00 90.19 110 LEU A O 1
ATOM 818 N N . ALA A 1 111 ? 6.297 -6.001 -4.978 1.00 88.81 111 ALA A N 1
ATOM 819 C CA . ALA A 1 111 ? 5.155 -6.068 -5.894 1.00 88.81 111 ALA A CA 1
ATOM 820 C C . ALA A 1 111 ? 5.467 -6.841 -7.184 1.00 88.81 111 ALA A C 1
ATOM 822 O O . ALA A 1 111 ? 4.673 -7.664 -7.625 1.00 88.81 111 ALA A O 1
ATOM 823 N N . THR A 1 112 ? 6.623 -6.579 -7.802 1.00 91.44 112 THR A N 1
ATOM 824 C CA . THR A 1 112 ? 7.032 -7.282 -9.021 1.00 91.44 112 THR A CA 1
ATOM 825 C C . THR A 1 112 ? 8.538 -7.415 -9.128 1.00 91.44 112 THR A C 1
ATOM 827 O O . THR A 1 112 ? 9.283 -6.520 -8.727 1.00 91.44 112 THR A O 1
ATOM 830 N N . PHE A 1 113 ? 8.978 -8.510 -9.743 1.00 92.69 113 PHE A N 1
ATOM 831 C CA . PHE A 1 113 ? 10.344 -8.670 -10.218 1.00 92.69 113 PHE A CA 1
ATOM 832 C C . PHE A 1 113 ? 10.341 -9.305 -11.610 1.00 92.69 113 PHE A C 1
ATOM 834 O O . PHE A 1 113 ? 9.989 -10.473 -11.776 1.00 92.69 113 PHE A O 1
ATOM 841 N N . ALA A 1 114 ? 10.721 -8.512 -12.613 1.00 92.50 114 ALA A N 1
ATOM 842 C CA . ALA A 1 114 ? 10.765 -8.904 -14.018 1.00 92.50 114 ALA A CA 1
ATOM 843 C C . ALA A 1 114 ? 12.221 -8.828 -14.519 1.00 92.50 114 ALA A C 1
ATOM 845 O O . ALA A 1 114 ? 12.662 -7.779 -14.987 1.00 92.50 114 ALA A O 1
ATOM 846 N N . PRO A 1 115 ? 12.999 -9.915 -14.389 1.00 89.62 115 PRO A N 1
ATOM 847 C CA . PRO A 1 115 ? 14.450 -9.905 -14.615 1.00 89.62 115 PRO A CA 1
ATOM 848 C C . PRO A 1 115 ? 14.856 -9.798 -16.088 1.00 89.62 115 PRO A C 1
ATOM 850 O O . PRO A 1 115 ? 15.970 -9.389 -16.401 1.00 89.62 115 PRO A O 1
ATOM 853 N N . ALA A 1 116 ? 13.982 -10.238 -16.992 1.00 87.38 116 ALA A N 1
ATOM 854 C CA . ALA A 1 116 ? 14.270 -10.373 -18.408 1.00 87.38 116 ALA A CA 1
ATOM 855 C C . ALA A 1 116 ? 13.063 -9.886 -19.204 1.00 87.38 116 ALA A C 1
ATOM 857 O O . ALA A 1 116 ? 12.136 -10.642 -19.489 1.00 87.38 116 ALA A O 1
ATOM 858 N N . VAL A 1 117 ? 13.091 -8.605 -19.555 1.00 92.12 117 V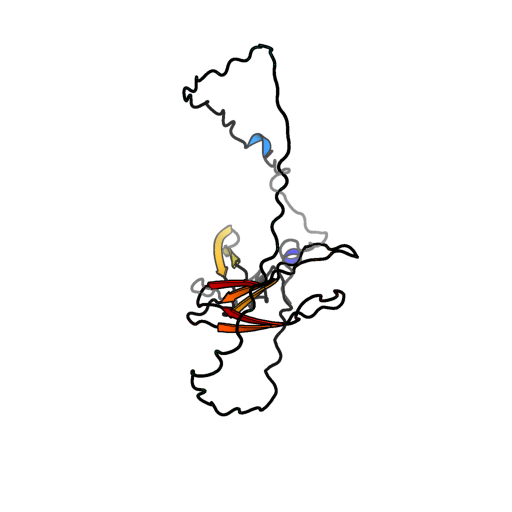AL A N 1
ATOM 859 C CA . VAL A 1 117 ? 12.089 -7.970 -20.409 1.00 92.12 117 VAL A CA 1
ATOM 860 C C . VAL A 1 117 ? 12.810 -7.448 -21.642 1.00 92.12 117 VAL A C 1
ATOM 862 O O . VAL A 1 117 ? 13.788 -6.710 -21.531 1.00 92.12 117 VAL A O 1
ATOM 865 N N . ARG A 1 118 ? 12.371 -7.885 -22.824 1.00 92.38 118 ARG A N 1
ATOM 866 C CA . ARG A 1 118 ? 12.935 -7.426 -24.095 1.00 92.38 118 ARG A CA 1
ATOM 867 C C . ARG A 1 118 ? 12.165 -6.209 -24.570 1.00 92.38 118 ARG A C 1
ATOM 869 O O . ARG A 1 118 ? 10.939 -6.234 -24.595 1.00 92.38 118 ARG A O 1
ATOM 876 N N . THR A 1 119 ? 12.896 -5.177 -24.961 1.00 93.31 119 THR A N 1
ATOM 877 C CA . THR A 1 119 ? 12.308 -4.026 -25.634 1.00 93.31 119 THR A CA 1
ATOM 878 C C . THR A 1 119 ? 11.900 -4.389 -27.058 1.00 93.31 119 THR A C 1
ATOM 880 O O . THR A 1 119 ? 12.501 -5.266 -27.685 1.00 93.31 119 THR A O 1
ATOM 883 N N . ASP A 1 120 ? 10.897 -3.694 -27.573 1.00 92.38 120 ASP A N 1
ATOM 884 C CA . ASP A 1 120 ? 10.514 -3.736 -28.979 1.00 92.38 120 ASP A CA 1
ATOM 885 C C . ASP A 1 120 ? 11.548 -3.022 -29.878 1.00 92.38 120 ASP A C 1
ATOM 887 O O . ASP A 1 120 ? 12.583 -2.525 -29.420 1.00 92.38 120 ASP A O 1
ATOM 891 N N . SER A 1 121 ? 11.269 -2.963 -31.184 1.00 92.19 121 SER A N 1
ATOM 892 C CA . SER A 1 121 ? 12.111 -2.266 -32.168 1.00 92.19 121 SER A CA 1
ATOM 893 C C . SER A 1 121 ? 12.241 -0.759 -31.923 1.00 92.19 121 SER A C 1
ATOM 895 O O . SER A 1 121 ? 13.137 -0.130 -32.479 1.00 92.19 121 SER A O 1
ATOM 897 N N . SER A 1 122 ? 11.351 -0.187 -31.114 1.00 92.19 122 SER A N 1
ATOM 898 C CA . SER A 1 122 ? 11.324 1.225 -30.735 1.00 92.19 122 SER A CA 1
ATOM 899 C C . SER A 1 122 ? 11.995 1.476 -29.376 1.00 92.19 122 SER A C 1
ATOM 901 O O . SER A 1 122 ? 12.045 2.618 -28.927 1.00 92.19 122 SER A O 1
ATOM 903 N N . GLY A 1 123 ? 12.519 0.435 -28.715 1.00 89.81 123 GLY A N 1
ATOM 904 C CA . GLY A 1 123 ? 13.166 0.534 -27.405 1.00 89.81 123 GLY A CA 1
ATOM 905 C C . GLY A 1 123 ? 12.199 0.559 -26.216 1.00 89.81 123 GLY A C 1
ATOM 906 O O . GLY A 1 123 ? 12.617 0.880 -25.107 1.00 89.81 123 GLY A O 1
ATOM 907 N N . GLN A 1 124 ? 10.924 0.219 -26.414 1.00 94.00 124 GLN A N 1
ATOM 908 C CA . GLN A 1 124 ? 9.895 0.247 -25.372 1.00 94.00 124 GLN A CA 1
ATOM 909 C C . GLN A 1 124 ? 9.622 -1.151 -24.816 1.00 94.00 124 GLN A C 1
ATOM 911 O O . GLN A 1 124 ? 9.712 -2.149 -25.526 1.00 94.00 124 GLN A O 1
ATOM 916 N N . ALA A 1 125 ? 9.262 -1.225 -23.537 1.00 93.50 125 ALA A N 1
ATOM 917 C CA . ALA A 1 125 ? 8.856 -2.455 -22.872 1.00 93.50 125 ALA A CA 1
ATOM 918 C C . ALA A 1 125 ? 7.675 -2.179 -21.938 1.00 93.50 125 ALA A C 1
ATOM 920 O O . ALA A 1 125 ? 7.638 -1.151 -21.261 1.00 93.50 125 ALA A O 1
ATOM 921 N N . THR A 1 126 ? 6.736 -3.120 -21.870 1.00 93.31 126 THR A N 1
ATOM 922 C CA . THR A 1 126 ? 5.572 -3.049 -20.982 1.00 93.31 126 THR A CA 1
ATOM 923 C C . THR A 1 126 ? 5.592 -4.242 -20.040 1.00 93.31 126 THR A C 1
ATOM 925 O O . THR A 1 126 ? 5.805 -5.375 -20.469 1.00 93.31 126 THR A O 1
ATOM 928 N N . VAL A 1 127 ? 5.382 -3.979 -18.751 1.00 91.75 127 VAL A N 1
ATOM 929 C CA . VAL A 1 127 ? 5.286 -5.002 -17.708 1.00 91.75 127 VAL A CA 1
ATOM 930 C C . VAL A 1 127 ? 3.971 -4.793 -16.978 1.00 91.75 127 VAL A C 1
ATOM 932 O O . VAL A 1 127 ? 3.756 -3.744 -16.374 1.00 91.75 127 VAL A O 1
ATOM 935 N N . GLU A 1 128 ? 3.096 -5.790 -17.038 1.00 91.62 128 GLU A N 1
ATOM 936 C CA . GLU A 1 128 ? 1.878 -5.801 -16.237 1.00 91.62 128 GLU A CA 1
ATOM 937 C C . GLU A 1 128 ? 2.220 -6.172 -14.794 1.00 91.62 128 GLU A C 1
ATOM 939 O O . GLU A 1 128 ? 2.936 -7.141 -14.530 1.00 91.62 128 GLU A O 1
ATOM 944 N N . VAL A 1 129 ? 1.726 -5.375 -13.849 1.00 88.50 129 VAL A N 1
ATOM 945 C CA . VAL A 1 129 ? 1.993 -5.553 -12.423 1.00 88.50 129 VAL A CA 1
ATOM 946 C C . VAL A 1 129 ? 0.674 -5.545 -11.672 1.00 88.50 129 VAL A C 1
ATOM 948 O O . VAL A 1 129 ? -0.060 -4.562 -11.709 1.00 88.50 129 VAL A O 1
ATOM 951 N N . SER A 1 130 ? 0.397 -6.634 -10.961 1.00 88.88 130 SER A N 1
ATOM 952 C CA . SER A 1 130 ? -0.635 -6.656 -9.925 1.00 88.88 130 SER A CA 1
ATOM 953 C C . SER A 1 130 ? -0.008 -6.176 -8.623 1.00 88.88 130 SER A C 1
ATOM 955 O O . SER A 1 130 ? 0.980 -6.751 -8.168 1.00 88.88 130 SER A O 1
ATOM 957 N N . LEU A 1 131 ? -0.529 -5.086 -8.062 1.00 89.69 131 LEU A N 1
ATOM 958 C CA . LEU A 1 131 ? -0.031 -4.561 -6.795 1.00 89.69 131 LEU A CA 1
ATOM 959 C C . LEU A 1 131 ? -0.568 -5.408 -5.629 1.00 89.69 131 LEU A C 1
ATOM 961 O O . LEU A 1 131 ? -1.757 -5.724 -5.637 1.00 89.69 131 LEU A O 1
ATOM 965 N N . PRO A 1 132 ? 0.274 -5.735 -4.631 1.00 88.75 132 PRO A N 1
ATOM 966 C CA . PRO A 1 132 ? -0.178 -6.285 -3.356 1.00 88.75 132 PRO A CA 1
ATOM 967 C C . PRO A 1 132 ? -1.139 -5.334 -2.626 1.00 88.75 132 PRO A C 1
ATOM 969 O O . PRO A 1 132 ? -1.233 -4.147 -2.946 1.00 88.75 132 PRO A O 1
ATOM 972 N N . ASP A 1 133 ? -1.767 -5.816 -1.555 1.00 85.62 133 ASP A N 1
ATOM 973 C CA . ASP A 1 133 ? -2.741 -5.067 -0.743 1.00 85.62 133 ASP A CA 1
ATOM 974 C C . ASP A 1 133 ? -2.113 -3.953 0.125 1.00 85.62 133 ASP A C 1
ATOM 976 O O . ASP A 1 133 ? -2.796 -3.220 0.859 1.00 85.62 133 ASP A O 1
ATOM 980 N N . ASN A 1 134 ? -0.791 -3.813 0.050 1.00 84.62 134 ASN A N 1
ATOM 981 C CA . ASN A 1 134 ? -0.023 -2.754 0.683 1.00 84.62 134 ASN A CA 1
ATOM 982 C C . ASN A 1 134 ? -0.346 -1.388 0.057 1.00 84.62 134 ASN A C 1
ATOM 984 O O . ASN A 1 134 ? 0.078 -1.056 -1.051 1.00 84.62 134 ASN A O 1
ATOM 988 N N . LEU A 1 135 ? -1.011 -0.532 0.830 1.00 86.19 135 LEU A N 1
ATOM 989 C CA . LEU A 1 135 ? -1.285 0.860 0.458 1.00 86.19 135 LEU A CA 1
ATOM 990 C C . LEU A 1 135 ? -0.080 1.739 0.795 1.00 86.19 135 LEU A C 1
ATOM 992 O O . LEU A 1 135 ? -0.071 2.482 1.776 1.00 86.19 135 LEU A O 1
ATOM 996 N N . THR A 1 136 ? 0.981 1.573 0.012 1.00 86.75 136 THR A N 1
ATOM 997 C CA . THR A 1 136 ? 2.270 2.236 0.212 1.00 86.75 136 THR A CA 1
ATOM 998 C C . THR A 1 136 ? 2.758 2.910 -1.067 1.00 86.75 136 THR A C 1
ATOM 1000 O O . THR A 1 136 ? 2.152 2.823 -2.138 1.00 86.75 136 THR A O 1
ATOM 1003 N N . ARG A 1 137 ? 3.891 3.600 -0.961 1.00 90.94 137 ARG A N 1
ATOM 1004 C CA . ARG A 1 137 ? 4.650 4.058 -2.117 1.00 90.94 137 ARG A CA 1
ATOM 1005 C C . ARG A 1 137 ? 5.671 2.995 -2.505 1.00 90.94 137 ARG A C 1
ATOM 1007 O O . ARG A 1 137 ? 6.617 2.735 -1.769 1.00 90.94 137 ARG A O 1
ATOM 1014 N N . TYR A 1 138 ? 5.492 2.429 -3.686 1.00 92.69 138 TYR A N 1
ATOM 1015 C CA . TYR A 1 138 ? 6.450 1.552 -4.332 1.00 92.69 138 TYR A CA 1
ATOM 1016 C C . TYR A 1 138 ? 7.488 2.361 -5.101 1.00 92.69 138 TYR A C 1
ATOM 1018 O O . TYR A 1 138 ? 7.159 3.328 -5.791 1.00 92.69 138 TYR A O 1
ATOM 1026 N N . ARG A 1 139 ? 8.743 1.921 -5.017 1.00 94.69 139 ARG A N 1
ATOM 1027 C CA . ARG A 1 139 ? 9.821 2.398 -5.879 1.00 94.69 139 ARG A CA 1
ATOM 1028 C C . ARG A 1 139 ? 10.017 1.409 -7.021 1.00 94.69 139 ARG A C 1
ATOM 1030 O O . ARG A 1 139 ? 10.348 0.249 -6.785 1.00 94.69 139 ARG A O 1
ATOM 1037 N N . VAL A 1 140 ? 9.828 1.880 -8.245 1.00 94.50 140 VAL A N 1
ATOM 1038 C CA . VAL A 1 140 ? 10.108 1.141 -9.474 1.00 94.50 140 VAL A CA 1
ATOM 1039 C C . VAL A 1 140 ? 11.551 1.428 -9.861 1.00 94.50 140 VAL A C 1
ATOM 1041 O O . VAL A 1 140 ? 11.906 2.581 -10.087 1.00 94.50 140 VAL A O 1
ATOM 1044 N N . MET A 1 141 ? 12.380 0.389 -9.915 1.00 95.06 141 MET A N 1
ATOM 1045 C CA . MET A 1 141 ? 13.774 0.477 -10.351 1.00 95.06 141 MET A CA 1
ATOM 1046 C C . MET A 1 141 ? 13.924 -0.315 -11.642 1.00 95.06 141 MET A C 1
ATOM 1048 O O . MET A 1 141 ? 13.502 -1.470 -11.711 1.00 95.06 141 MET A O 1
ATOM 1052 N N . VAL A 1 142 ? 14.526 0.299 -12.654 1.00 94.81 142 VAL A N 1
ATOM 1053 C CA . VAL A 1 142 ? 14.761 -0.331 -13.953 1.00 94.81 142 VAL A CA 1
ATOM 1054 C C . VAL A 1 142 ? 16.248 -0.290 -14.252 1.00 94.81 142 VAL A C 1
ATOM 1056 O O . VAL A 1 142 ? 16.885 0.755 -14.133 1.00 94.81 142 VAL A O 1
ATOM 1059 N N . VAL A 1 143 ? 16.786 -1.433 -14.668 1.00 93.62 143 VAL A N 1
ATOM 1060 C CA . VAL A 1 143 ? 18.145 -1.557 -15.192 1.00 93.62 143 VAL A CA 1
ATOM 1061 C C . VAL A 1 143 ? 18.037 -2.124 -16.599 1.00 93.62 143 VAL A C 1
ATOM 1063 O O . VAL A 1 143 ? 17.547 -3.235 -16.787 1.00 93.62 143 VAL A O 1
ATOM 1066 N N . ALA A 1 144 ? 18.474 -1.351 -17.587 1.00 93.00 144 ALA A N 1
ATOM 1067 C CA . ALA A 1 144 ? 18.525 -1.765 -18.981 1.00 93.00 144 ALA A CA 1
ATOM 1068 C C . ALA A 1 144 ? 19.964 -2.119 -19.358 1.00 93.00 144 ALA A C 1
ATOM 1070 O O . ALA A 1 144 ? 20.900 -1.451 -18.922 1.00 93.00 144 ALA A O 1
ATOM 1071 N N . VAL A 1 145 ? 20.143 -3.153 -20.181 1.00 92.06 145 VAL A N 1
ATOM 1072 C CA . VAL A 1 145 ? 21.450 -3.590 -20.688 1.00 92.06 145 VAL A CA 1
ATOM 1073 C C . VAL A 1 145 ? 21.357 -3.765 -22.200 1.00 92.06 145 VAL A C 1
ATOM 1075 O O . VAL A 1 145 ? 20.427 -4.400 -22.692 1.00 92.06 145 VAL A O 1
ATOM 1078 N N . ALA A 1 146 ? 22.335 -3.238 -22.936 1.00 89.69 146 ALA A N 1
ATOM 1079 C CA . ALA A 1 146 ? 22.451 -3.377 -24.384 1.00 89.69 146 ALA A CA 1
ATOM 1080 C C . ALA A 1 146 ? 23.847 -3.887 -24.776 1.00 89.69 146 ALA A C 1
ATOM 1082 O O . ALA A 1 146 ? 24.873 -3.432 -24.264 1.00 89.69 146 ALA A O 1
ATOM 1083 N N . GLY A 1 147 ? 23.895 -4.881 -25.669 1.00 83.81 147 GLY A N 1
ATOM 1084 C CA . GLY A 1 147 ? 25.145 -5.407 -26.239 1.00 83.81 147 GLY A CA 1
ATOM 1085 C C . GLY A 1 147 ? 26.179 -5.929 -25.227 1.00 83.81 147 GLY A C 1
ATOM 1086 O O . GLY A 1 147 ? 27.355 -6.033 -25.563 1.00 83.81 147 GLY A O 1
ATOM 1087 N N . GLY A 1 148 ? 25.777 -6.206 -23.980 1.00 82.38 148 GLY A N 1
ATOM 1088 C CA . GLY A 1 148 ? 26.640 -6.716 -22.906 1.00 82.38 148 GLY A CA 1
ATOM 1089 C C . GLY A 1 148 ? 27.648 -5.719 -22.315 1.00 82.38 148 GLY A C 1
ATOM 1090 O O . GLY A 1 148 ? 28.307 -6.053 -21.336 1.00 82.38 148 GLY A O 1
ATOM 1091 N N . GLN A 1 149 ? 27.771 -4.513 -22.876 1.00 88.00 149 GLN A N 1
ATOM 1092 C CA . GLN A 1 149 ? 28.745 -3.496 -22.442 1.00 88.00 149 GLN A CA 1
ATOM 1093 C C . GLN A 1 149 ? 28.104 -2.145 -22.113 1.00 88.00 149 GLN A C 1
ATOM 1095 O O . GLN A 1 149 ? 28.744 -1.292 -21.505 1.00 88.00 149 GLN A O 1
ATOM 1100 N N . GLN A 1 150 ? 26.848 -1.937 -22.505 1.00 90.75 150 GLN A N 1
ATOM 1101 C CA . GLN A 1 150 ? 26.104 -0.716 -22.227 1.00 90.75 150 GLN A CA 1
ATOM 1102 C C . GLN A 1 150 ? 25.018 -1.023 -21.204 1.00 90.75 150 GLN A C 1
ATOM 1104 O O . GLN A 1 150 ? 24.342 -2.048 -21.305 1.00 90.75 150 GLN A O 1
ATOM 1109 N N . TYR A 1 151 ? 24.843 -0.135 -20.233 1.00 93.62 151 TYR A N 1
ATOM 1110 C CA . TYR A 1 151 ? 23.752 -0.217 -19.275 1.00 93.62 151 TYR A CA 1
ATOM 1111 C C . TYR A 1 151 ? 23.205 1.174 -18.962 1.00 93.62 151 TYR A C 1
ATOM 1113 O O . TYR A 1 151 ? 23.890 2.180 -19.143 1.00 93.62 151 TYR A O 1
AT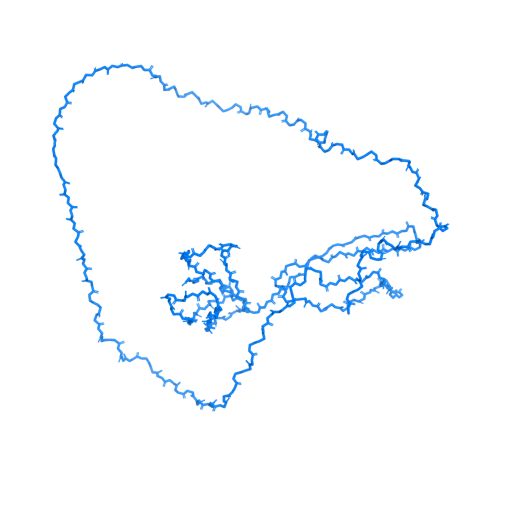OM 1121 N N . GLY A 1 152 ? 21.966 1.218 -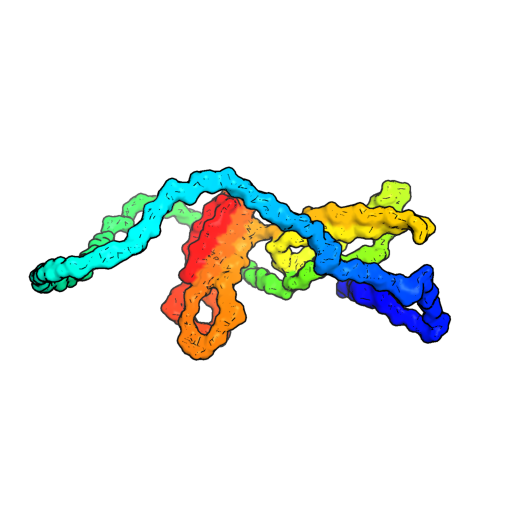18.490 1.00 93.00 152 GLY A N 1
ATOM 1122 C CA . GLY A 1 152 ? 21.312 2.420 -17.995 1.00 93.00 152 GLY A CA 1
ATOM 1123 C C . GLY A 1 152 ? 20.409 2.080 -16.820 1.00 93.00 152 GLY A C 1
ATOM 1124 O O . GLY A 1 152 ? 19.936 0.948 -16.704 1.00 93.00 152 GLY A O 1
ATOM 1125 N N . THR A 1 153 ? 20.181 3.049 -15.940 1.00 95.31 153 THR A N 1
ATOM 1126 C CA . THR A 1 153 ? 19.304 2.889 -14.778 1.00 95.31 153 THR A CA 1
ATOM 1127 C C . THR A 1 153 ? 18.293 4.022 -14.702 1.00 95.31 153 THR A C 1
ATOM 1129 O O . THR A 1 153 ? 18.539 5.132 -15.174 1.00 95.31 153 THR A O 1
ATOM 1132 N N . SER A 1 154 ? 17.131 3.734 -14.127 1.00 95.81 154 SER A N 1
ATOM 1133 C CA . SER A 1 154 ? 16.103 4.733 -13.859 1.00 95.81 154 SER A CA 1
ATOM 1134 C C . SER A 1 154 ? 15.272 4.326 -12.650 1.00 95.81 154 SER A C 1
ATOM 1136 O O . SER A 1 154 ? 15.127 3.135 -12.355 1.00 95.81 154 SER A O 1
ATOM 1138 N N . GLU A 1 155 ? 14.726 5.321 -11.959 1.00 96.25 155 GLU A N 1
ATOM 1139 C CA . GLU A 1 155 ? 13.855 5.130 -10.808 1.00 96.25 155 GLU A CA 1
ATOM 1140 C C . GLU A 1 155 ? 12.592 5.983 -10.943 1.00 96.25 155 GLU A C 1
ATOM 1142 O O . GLU A 1 155 ? 12.638 7.126 -11.397 1.00 96.25 155 GLU A O 1
ATOM 1147 N N . ALA A 1 156 ? 11.462 5.429 -10.509 1.00 95.25 156 ALA A N 1
ATOM 1148 C CA . ALA A 1 156 ? 10.185 6.125 -10.429 1.00 95.25 156 ALA A CA 1
ATOM 1149 C C . ALA A 1 156 ? 9.407 5.688 -9.182 1.00 95.25 156 ALA A C 1
ATOM 1151 O O . ALA A 1 156 ? 9.657 4.627 -8.612 1.00 95.25 156 ALA A O 1
ATOM 1152 N N . ASN A 1 157 ? 8.437 6.498 -8.760 1.00 94.81 157 ASN A N 1
ATOM 1153 C CA . ASN A 1 157 ? 7.581 6.192 -7.617 1.00 94.81 157 ASN A CA 1
ATOM 1154 C C . ASN A 1 157 ? 6.144 5.922 -8.069 1.00 94.81 157 ASN A C 1
ATOM 1156 O O . ASN A 1 157 ? 5.579 6.693 -8.840 1.00 94.81 157 ASN A O 1
ATOM 1160 N N . LEU A 1 158 ? 5.537 4.875 -7.518 1.00 91.25 158 LEU A N 1
ATOM 1161 C CA . LEU A 1 158 ? 4.143 4.496 -7.723 1.00 91.25 158 LEU A CA 1
ATOM 1162 C C . LEU A 1 158 ? 3.441 4.462 -6.364 1.00 91.25 158 LEU A C 1
ATOM 1164 O O . LEU A 1 158 ? 3.855 3.731 -5.472 1.00 91.25 158 LEU A O 1
ATOM 1168 N N . THR A 1 159 ? 2.397 5.267 -6.175 1.00 90.94 159 THR A N 1
ATOM 1169 C CA . THR A 1 159 ? 1.663 5.310 -4.898 1.00 90.94 159 THR A CA 1
ATOM 1170 C C . THR A 1 159 ? 0.369 4.513 -5.013 1.00 90.94 159 THR A C 1
ATOM 1172 O O . THR A 1 159 ? -0.514 4.896 -5.776 1.00 90.94 159 THR A O 1
ATOM 1175 N N . ALA A 1 160 ? 0.258 3.432 -4.240 1.00 89.44 160 ALA A N 1
ATOM 1176 C CA . ALA A 1 160 ? -0.955 2.636 -4.112 1.00 89.44 160 ALA A CA 1
ATOM 1177 C C . ALA A 1 160 ? -1.853 3.234 -3.020 1.00 89.44 160 ALA A C 1
ATOM 1179 O O . ALA A 1 160 ? -1.419 3.432 -1.885 1.00 89.44 160 ALA A O 1
ATOM 1180 N N . ARG A 1 161 ? -3.105 3.545 -3.365 1.00 87.38 161 ARG A N 1
ATOM 1181 C CA . ARG A 1 161 ? -4.096 4.125 -2.448 1.00 87.38 161 ARG A CA 1
ATOM 1182 C C . ARG A 1 161 ? -5.496 3.625 -2.772 1.00 87.38 161 ARG A C 1
ATOM 1184 O O . ARG A 1 161 ? -5.801 3.380 -3.935 1.00 87.38 161 ARG A O 1
ATOM 1191 N N . LEU A 1 162 ? -6.334 3.535 -1.744 1.00 89.19 162 LEU A N 1
ATOM 1192 C CA . LEU A 1 162 ? -7.771 3.304 -1.876 1.00 89.19 162 LEU A CA 1
ATOM 1193 C C . LEU A 1 162 ? -8.548 4.581 -1.521 1.00 89.19 162 LEU A C 1
ATOM 1195 O O . LEU A 1 162 ? -8.021 5.410 -0.771 1.00 89.19 162 LEU A O 1
ATOM 1199 N N . PRO A 1 163 ? -9.790 4.730 -2.022 1.00 91.31 163 PRO A N 1
ATOM 1200 C CA . PRO A 1 163 ? -10.672 5.849 -1.681 1.00 91.31 163 PRO A CA 1
ATOM 1201 C C . PRO A 1 163 ? -10.890 6.015 -0.173 1.00 91.31 163 PRO A C 1
ATOM 1203 O O . PRO A 1 163 ? -10.886 7.131 0.334 1.00 91.31 163 PRO A O 1
ATOM 1206 N N . LEU A 1 164 ? -11.015 4.899 0.547 1.00 91.75 164 LEU A N 1
ATOM 1207 C CA . LEU A 1 164 ? -11.116 4.852 1.999 1.00 91.75 164 LEU A CA 1
ATOM 1208 C C . LEU A 1 164 ? -10.049 3.902 2.541 1.00 91.75 164 LEU A C 1
ATOM 1210 O O . LEU A 1 164 ? -9.885 2.785 2.048 1.00 91.75 164 LEU A O 1
ATOM 1214 N N . MET A 1 165 ? -9.315 4.346 3.556 1.00 90.31 165 MET A N 1
ATOM 1215 C CA . MET A 1 165 ? -8.264 3.556 4.189 1.00 90.31 165 MET A CA 1
ATOM 1216 C C . MET A 1 165 ? -8.458 3.510 5.698 1.00 90.31 165 MET A C 1
ATOM 1218 O O . MET A 1 165 ? -8.724 4.528 6.332 1.00 90.31 165 MET A O 1
ATOM 1222 N N . VAL A 1 166 ? -8.246 2.324 6.264 1.00 90.00 166 VAL A N 1
ATOM 1223 C CA . VAL A 1 166 ? -8.234 2.082 7.708 1.00 90.00 166 VAL A CA 1
ATOM 1224 C C . VAL A 1 166 ? -6.806 1.748 8.126 1.00 90.00 166 VAL A C 1
ATOM 1226 O O . VAL A 1 166 ? -6.182 0.853 7.541 1.00 90.00 166 VAL A O 1
ATOM 1229 N N . ARG A 1 167 ? -6.288 2.465 9.127 1.00 88.75 167 ARG A N 1
ATOM 1230 C CA . ARG A 1 167 ? -4.967 2.234 9.718 1.00 88.75 167 ARG A CA 1
ATOM 1231 C C . ARG A 1 167 ? -5.097 1.997 11.227 1.00 88.75 167 ARG A C 1
ATOM 1233 O O . ARG A 1 167 ? -5.138 2.972 11.983 1.00 88.75 167 ARG A O 1
ATOM 1240 N N . PRO A 1 168 ? -5.149 0.729 11.667 1.00 89.25 168 PRO A N 1
ATOM 1241 C CA . PRO A 1 168 ? -5.059 0.401 13.082 1.00 89.25 168 PRO A CA 1
ATOM 1242 C C . PRO A 1 168 ? -3.639 0.683 13.586 1.00 89.25 168 PRO A C 1
ATOM 1244 O O . PRO A 1 168 ? -2.662 0.356 12.911 1.00 89.25 168 PRO A O 1
ATOM 1247 N N . SER A 1 169 ? -3.526 1.290 14.764 1.00 88.00 169 SER A N 1
ATOM 1248 C CA . SER A 1 169 ? -2.248 1.652 15.387 1.00 88.00 169 SER A CA 1
ATOM 1249 C C . SER A 1 169 ? -2.072 0.895 16.705 1.00 88.00 169 SER A C 1
ATOM 1251 O O . SER A 1 169 ? -1.889 1.483 17.765 1.00 88.00 169 SER A O 1
ATOM 1253 N N . ALA A 1 170 ? -2.161 -0.435 16.623 1.00 86.75 170 ALA A N 1
ATOM 1254 C CA . ALA A 1 170 ? -2.018 -1.333 17.764 1.00 86.75 170 ALA A CA 1
ATOM 1255 C C . ALA A 1 170 ? -0.627 -1.220 18.414 1.00 86.75 170 ALA A C 1
ATOM 1257 O O . ALA A 1 170 ? 0.374 -1.109 17.690 1.00 86.75 170 ALA A O 1
ATOM 1258 N N . PRO A 1 171 ? -0.517 -1.352 19.748 1.00 87.69 171 PRO A N 1
ATOM 1259 C CA . PRO A 1 171 ? 0.769 -1.583 20.386 1.00 87.69 171 PRO A CA 1
ATOM 1260 C C . PRO A 1 171 ? 1.444 -2.832 19.828 1.00 87.69 171 PRO A C 1
ATOM 1262 O O . PRO A 1 171 ? 0.804 -3.833 19.505 1.00 87.69 171 PRO A O 1
ATOM 1265 N N . ARG A 1 172 ? 2.772 -2.781 19.732 1.00 89.88 172 ARG A N 1
ATOM 1266 C CA . ARG A 1 172 ? 3.562 -3.881 19.169 1.00 89.88 172 ARG A CA 1
ATOM 1267 C C . ARG A 1 172 ? 3.562 -5.126 20.064 1.00 89.88 172 ARG A C 1
ATOM 1269 O O . ARG A 1 172 ? 3.723 -6.230 19.555 1.00 89.88 172 ARG A O 1
ATOM 1276 N N . PHE A 1 173 ? 3.403 -4.934 21.373 1.00 90.25 173 PHE A N 1
ATOM 1277 C CA . PHE A 1 173 ? 3.371 -5.984 22.386 1.00 90.25 173 PHE A CA 1
ATOM 1278 C C . PHE A 1 173 ? 2.378 -5.608 23.485 1.00 90.25 173 PHE A C 1
ATOM 1280 O O . PHE A 1 173 ? 2.212 -4.425 23.780 1.00 90.25 173 PHE A O 1
ATOM 1287 N N . LEU A 1 174 ? 1.765 -6.624 24.084 1.00 90.00 174 LEU A N 1
ATOM 1288 C CA . LEU A 1 174 ? 0.913 -6.532 25.266 1.00 90.00 174 LEU A CA 1
ATOM 1289 C C . LEU A 1 174 ? 1.245 -7.719 26.172 1.00 90.00 174 LEU A C 1
ATOM 1291 O O . LEU A 1 174 ? 1.512 -8.817 25.675 1.00 90.00 174 LEU A O 1
ATOM 1295 N N . ASN A 1 175 ? 1.227 -7.500 27.481 1.00 93.38 175 ASN A N 1
ATOM 1296 C CA . ASN A 1 175 ? 1.296 -8.553 28.484 1.00 93.38 175 ASN A CA 1
ATOM 1297 C C . ASN A 1 175 ? -0.109 -8.914 28.979 1.00 93.38 175 ASN A C 1
ATOM 1299 O O . ASN A 1 175 ? -1.073 -8.166 28.813 1.00 93.38 175 ASN A O 1
ATOM 1303 N N . PHE A 1 176 ? -0.231 -10.079 29.614 1.00 91.62 176 PHE A N 1
ATOM 1304 C CA . PHE A 1 176 ? -1.480 -10.464 30.263 1.00 91.62 176 PHE A CA 1
ATOM 1305 C C . PHE A 1 176 ? -1.819 -9.492 31.397 1.00 91.62 176 PHE A C 1
ATOM 1307 O O . PHE A 1 176 ? -0.999 -9.265 32.283 1.00 91.62 176 PHE A O 1
ATOM 1314 N N . GLY A 1 177 ? -3.046 -8.969 31.375 1.00 90.56 177 GLY A N 1
ATOM 1315 C CA . GLY A 1 177 ? -3.530 -7.978 32.338 1.00 90.56 177 GLY A CA 1
ATOM 1316 C C . GLY A 1 177 ? -3.364 -6.524 31.889 1.00 90.56 177 GLY A C 1
ATOM 1317 O O . GLY A 1 177 ? -3.899 -5.644 32.561 1.00 90.56 177 GLY A O 1
ATOM 1318 N N . ASP A 1 178 ? -2.687 -6.262 30.765 1.00 92.94 178 ASP A N 1
ATOM 1319 C CA . ASP A 1 178 ? -2.588 -4.909 30.215 1.00 92.94 178 ASP A CA 1
ATOM 1320 C C . ASP A 1 178 ? -3.955 -4.430 29.705 1.00 92.94 178 ASP A C 1
ATOM 1322 O O . ASP A 1 178 ? -4.692 -5.165 29.043 1.00 92.94 178 ASP A O 1
ATOM 1326 N N . GLN A 1 179 ? -4.267 -3.163 29.978 1.00 90.62 179 GLN A N 1
ATOM 1327 C CA . GLN A 1 179 ? -5.387 -2.443 29.375 1.00 90.62 179 GLN A CA 1
ATOM 1328 C C . GLN A 1 179 ? -4.839 -1.431 28.373 1.00 90.62 179 GLN A C 1
ATOM 1330 O O . GLN A 1 179 ? -3.840 -0.758 28.628 1.00 90.62 179 GLN A O 1
ATOM 1335 N N . VAL A 1 180 ? -5.484 -1.343 27.216 1.00 88.44 180 VAL A N 1
ATOM 1336 C CA . VAL A 1 180 ? -4.991 -0.590 26.063 1.00 88.44 180 VAL A CA 1
ATOM 1337 C C . VAL A 1 180 ? -6.161 0.073 25.349 1.00 88.44 180 VAL A C 1
ATOM 1339 O O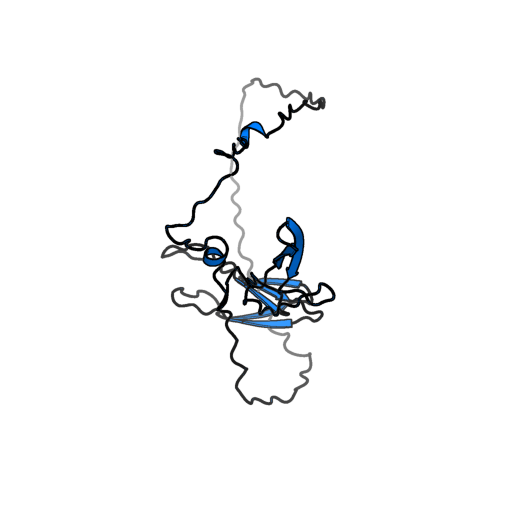 . VAL A 1 180 ? -7.160 -0.577 25.055 1.00 88.44 180 VAL A O 1
ATOM 1342 N N . GLU A 1 181 ? -5.996 1.350 25.013 1.00 88.12 181 GLU A N 1
ATOM 1343 C CA . GLU A 1 181 ? -6.814 2.019 24.000 1.00 88.12 181 GLU A CA 1
ATOM 1344 C C . GLU A 1 181 ? -6.295 1.650 22.609 1.00 88.12 181 GLU A C 1
ATOM 1346 O O . GLU A 1 181 ? -5.082 1.654 22.375 1.00 88.12 181 GLU A O 1
ATOM 1351 N N . PHE A 1 182 ? -7.196 1.335 21.676 1.00 87.88 182 PHE A N 1
ATOM 1352 C CA . PHE A 1 182 ? -6.827 0.877 20.338 1.00 87.88 182 PHE A CA 1
ATOM 1353 C C . PHE A 1 182 ? -7.092 1.973 19.295 1.00 87.88 182 PHE A C 1
ATOM 1355 O O . PHE A 1 182 ? -8.156 1.994 18.678 1.00 87.88 182 PHE A O 1
ATOM 1362 N N . PRO A 1 183 ? -6.134 2.887 19.050 1.00 88.81 183 PRO A N 1
ATOM 1363 C CA . PRO A 1 183 ? -6.337 3.969 18.101 1.00 88.81 183 PRO A CA 1
ATOM 1364 C C . PRO A 1 183 ? -6.462 3.444 16.669 1.00 88.81 183 PRO A C 1
ATOM 1366 O O . PRO A 1 183 ? -5.595 2.724 16.152 1.00 88.81 183 PRO A O 1
ATOM 1369 N N . VAL A 1 184 ? -7.524 3.873 15.992 1.00 91.19 184 VAL A N 1
ATOM 1370 C CA . VAL A 1 184 ? -7.772 3.606 14.576 1.00 91.19 184 VAL A CA 1
ATOM 1371 C C . VAL A 1 184 ? -7.894 4.928 13.837 1.00 91.19 184 VAL A C 1
ATOM 1373 O O . VAL A 1 184 ? -8.652 5.815 14.219 1.00 91.19 184 VAL A O 1
ATOM 1376 N N . VAL A 1 185 ? -7.149 5.052 12.740 1.00 92.94 185 VAL A N 1
ATOM 1377 C CA . VAL A 1 185 ? -7.233 6.215 11.855 1.00 92.94 185 VAL A CA 1
ATOM 1378 C C . VAL A 1 185 ? -7.969 5.826 10.581 1.00 92.94 185 VAL A C 1
ATOM 1380 O O . VAL A 1 185 ? -7.511 4.950 9.840 1.00 92.94 185 VAL A O 1
ATOM 1383 N N . LEU A 1 186 ? -9.073 6.516 10.303 1.00 94.00 186 LEU A N 1
ATOM 1384 C CA . LEU A 1 186 ? -9.748 6.494 9.010 1.00 94.00 186 LEU A CA 1
ATOM 1385 C C . LEU A 1 186 ? -9.221 7.626 8.150 1.00 94.00 186 LEU A C 1
ATOM 1387 O O . LEU A 1 186 ? -9.048 8.747 8.623 1.00 94.00 186 LEU A O 1
ATOM 1391 N N . GLN A 1 187 ? -8.984 7.343 6.877 1.00 94.25 187 GLN A N 1
ATOM 1392 C CA . GLN A 1 187 ? -8.551 8.337 5.911 1.00 94.25 187 GLN A CA 1
ATOM 1393 C C . GLN A 1 187 ? -9.418 8.256 4.662 1.00 94.25 187 GLN A C 1
ATOM 1395 O O . GLN A 1 187 ? -9.435 7.229 3.980 1.00 94.25 187 GLN A O 1
ATOM 1400 N N . ASN A 1 188 ? -10.099 9.358 4.365 1.00 95.38 188 ASN A N 1
ATOM 1401 C CA . ASN A 1 188 ? -10.892 9.547 3.165 1.00 95.38 188 ASN A CA 1
ATOM 1402 C C . ASN A 1 188 ? -10.043 10.284 2.118 1.00 95.38 188 ASN A C 1
ATOM 1404 O O . ASN A 1 188 ? -9.507 11.358 2.381 1.00 95.38 188 ASN A O 1
ATOM 1408 N N . GLN A 1 189 ? -9.888 9.682 0.942 1.00 92.31 189 GLN A N 1
ATOM 1409 C CA . GLN A 1 189 ? -9.187 10.247 -0.216 1.00 92.31 189 GLN A CA 1
ATOM 1410 C C . GLN A 1 189 ? -10.134 10.588 -1.373 1.00 92.31 189 GLN A C 1
ATOM 1412 O O . GLN A 1 189 ? -9.687 10.741 -2.509 1.00 92.31 189 GLN A O 1
ATOM 1417 N N . THR A 1 190 ? -11.436 10.639 -1.106 1.00 94.12 190 THR A N 1
ATOM 1418 C CA . THR A 1 190 ? -12.443 11.127 -2.047 1.00 94.12 190 THR A CA 1
ATOM 1419 C C . THR A 1 190 ? -12.710 12.611 -1.820 1.00 94.12 190 THR A C 1
ATOM 1421 O O . THR A 1 190 ? -12.380 13.167 -0.767 1.00 94.12 190 THR A O 1
ATOM 1424 N N . ASP A 1 191 ? -13.332 13.238 -2.814 1.00 95.75 191 ASP A N 1
ATOM 1425 C CA . ASP A 1 191 ? -13.718 14.649 -2.775 1.00 95.75 191 ASP A CA 1
ATOM 1426 C C . ASP A 1 191 ? -15.057 14.888 -2.055 1.00 95.75 191 ASP A C 1
ATOM 1428 O O . ASP A 1 191 ? -15.492 16.030 -1.920 1.00 95.75 191 ASP A O 1
ATOM 1432 N N . GLU A 1 192 ? -15.683 13.830 -1.532 1.00 96.44 192 GLU A N 1
ATOM 1433 C CA . GLU A 1 192 ? -16.956 13.876 -0.814 1.00 96.44 192 GLU A CA 1
ATOM 1434 C C . GLU A 1 192 ? -16.799 13.343 0.622 1.00 96.44 192 GLU A C 1
ATOM 1436 O O . GLU A 1 192 ? -15.949 12.487 0.882 1.00 96.44 192 GLU A O 1
ATOM 1441 N N . PRO A 1 193 ? -17.572 13.853 1.598 1.00 95.75 193 PRO A N 1
ATOM 1442 C CA . PRO A 1 193 ? -17.594 13.283 2.940 1.00 95.75 193 PRO A CA 1
ATOM 1443 C C . PRO A 1 193 ? -18.178 11.864 2.915 1.00 95.75 193 PRO A C 1
ATOM 1445 O O . PRO A 1 193 ? -19.101 11.573 2.158 1.00 95.75 193 PRO A O 1
ATOM 1448 N N . LEU A 1 194 ? -17.654 10.986 3.770 1.00 95.56 194 LEU A N 1
ATOM 1449 C CA . LEU A 1 194 ? -18.102 9.599 3.883 1.00 95.56 194 LEU A CA 1
ATOM 1450 C C . LEU A 1 194 ? -18.596 9.312 5.297 1.00 95.56 194 LEU A C 1
ATOM 1452 O O . LEU A 1 194 ? -17.904 9.623 6.263 1.00 95.56 194 LEU A O 1
ATOM 1456 N N . VAL A 1 195 ? -19.744 8.645 5.403 1.00 95.50 195 VAL A N 1
ATOM 1457 C CA . VAL A 1 195 ? -20.213 8.035 6.652 1.00 95.50 195 VAL A CA 1
ATOM 1458 C C . VAL A 1 195 ? -19.712 6.597 6.677 1.00 95.50 195 VAL A C 1
ATOM 1460 O O . VAL A 1 195 ? -20.043 5.810 5.788 1.00 95.50 195 VAL A O 1
ATOM 1463 N N . VAL A 1 196 ? -18.882 6.254 7.658 1.00 93.44 196 VAL A N 1
ATOM 1464 C CA . VAL A 1 196 ? -18.196 4.958 7.717 1.00 93.44 196 VAL A CA 1
ATOM 1465 C C . VAL A 1 196 ? -18.577 4.222 8.992 1.00 93.44 196 VAL A C 1
ATOM 1467 O O . VAL A 1 196 ? -18.357 4.722 10.092 1.00 93.44 196 VAL A O 1
ATOM 1470 N N . ASP A 1 197 ? -19.092 3.005 8.834 1.00 92.25 197 ASP A N 1
ATOM 1471 C CA . ASP A 1 197 ? -19.277 2.063 9.935 1.00 92.25 197 ASP A CA 1
ATOM 1472 C C . ASP A 1 197 ? -17.995 1.243 10.124 1.00 92.25 197 ASP A C 1
ATOM 1474 O O . ASP A 1 197 ? -17.535 0.560 9.206 1.00 92.25 197 ASP A O 1
ATOM 1478 N N . VAL A 1 198 ? -17.408 1.309 11.317 1.00 90.38 198 VAL A N 1
ATOM 1479 C CA . VAL A 1 198 ? -16.215 0.543 11.688 1.00 90.38 198 VAL A CA 1
ATOM 1480 C C . VAL A 1 198 ? -16.561 -0.440 12.785 1.00 90.38 198 VAL A C 1
ATOM 1482 O O . VAL A 1 198 ? -17.212 -0.075 13.757 1.00 90.38 198 VAL A O 1
ATOM 1485 N N . VAL A 1 199 ? -16.091 -1.678 12.645 1.00 89.75 199 VAL A N 1
ATOM 1486 C CA . VAL A 1 199 ? -16.290 -2.747 13.625 1.00 89.75 199 VAL A CA 1
ATOM 1487 C C . VAL A 1 199 ? -14.941 -3.358 13.981 1.00 89.75 199 VAL A C 1
ATOM 1489 O O . VAL A 1 199 ? -14.135 -3.655 13.095 1.00 89.75 199 VAL A O 1
ATOM 1492 N N . LEU A 1 200 ? -14.702 -3.553 15.275 1.00 87.81 200 LEU A N 1
ATOM 1493 C CA . LEU A 1 200 ? -13.540 -4.254 15.804 1.00 87.81 200 LEU A CA 1
ATOM 1494 C C . LEU A 1 200 ? -13.934 -5.689 16.169 1.00 87.81 200 LEU A C 1
ATOM 1496 O O . LEU A 1 200 ? -14.867 -5.916 16.933 1.00 87.81 200 LEU A O 1
ATOM 1500 N N . ALA A 1 201 ? -13.194 -6.657 15.632 1.00 85.81 201 ALA A N 1
ATOM 1501 C CA . ALA A 1 201 ? -13.320 -8.065 15.986 1.00 85.81 201 ALA A CA 1
ATOM 1502 C C . ALA A 1 201 ? -12.023 -8.543 16.647 1.00 85.81 201 ALA A C 1
ATOM 1504 O O . ALA A 1 201 ? -10.932 -8.329 16.113 1.00 85.81 201 ALA A O 1
ATOM 1505 N N . THR A 1 202 ? -12.138 -9.202 17.799 1.00 86.62 202 THR A N 1
ATOM 1506 C CA . THR A 1 202 ? -11.006 -9.709 18.585 1.00 86.62 202 THR A CA 1
ATOM 1507 C C . THR A 1 202 ? -11.168 -11.208 18.855 1.00 86.62 202 THR A C 1
ATOM 1509 O O . THR A 1 202 ? -12.275 -11.740 18.852 1.00 86.62 202 THR A O 1
ATOM 1512 N N . THR A 1 203 ? -10.056 -11.919 19.065 1.00 85.88 203 THR A N 1
ATOM 1513 C CA . THR A 1 203 ? -10.074 -13.352 19.440 1.00 85.88 203 THR A CA 1
ATOM 1514 C C . THR A 1 203 ? -9.496 -13.604 20.836 1.00 85.88 203 THR A C 1
ATOM 1516 O O . THR A 1 203 ? -9.908 -14.550 21.492 1.00 85.88 203 THR A O 1
ATOM 1519 N N . ASN A 1 204 ? -8.587 -12.746 21.316 1.00 85.94 204 ASN A N 1
ATOM 1520 C CA . ASN A 1 204 ? -7.860 -12.922 22.586 1.00 85.94 204 ASN A CA 1
ATOM 1521 C C . ASN A 1 204 ? -7.865 -11.663 23.471 1.00 85.94 204 ASN A C 1
ATOM 1523 O O . ASN A 1 204 ? -7.042 -11.541 24.375 1.00 85.94 204 ASN A O 1
ATOM 1527 N N . LEU A 1 205 ? -8.737 -10.701 23.171 1.00 88.25 205 LEU A N 1
ATOM 1528 C CA . LEU A 1 205 ? -8.875 -9.458 23.924 1.00 88.25 205 LEU A CA 1
ATOM 1529 C C . LEU A 1 205 ? -10.320 -9.336 24.384 1.00 88.25 205 LEU A C 1
ATOM 1531 O O . LEU A 1 205 ? -11.235 -9.527 23.580 1.00 88.25 205 LEU A O 1
ATOM 1535 N N . GLU A 1 206 ? -10.501 -8.995 25.653 1.00 89.81 206 GLU A N 1
ATOM 1536 C CA . GLU A 1 206 ? -11.795 -8.594 26.185 1.00 89.81 206 GLU A CA 1
ATOM 1537 C C . GLU A 1 206 ? -12.054 -7.131 25.816 1.00 89.81 206 GLU A C 1
ATOM 1539 O O . GLU A 1 206 ? -11.192 -6.270 25.998 1.00 89.81 206 GLU A O 1
ATOM 1544 N N . MET A 1 207 ? -13.230 -6.856 25.252 1.00 88.44 207 MET A N 1
ATOM 1545 C CA . MET A 1 207 ? -13.630 -5.499 24.897 1.00 88.44 207 MET A CA 1
ATOM 1546 C C . MET A 1 207 ? -14.333 -4.842 26.079 1.00 88.44 207 MET A C 1
ATOM 1548 O O . MET A 1 207 ? -15.349 -5.343 26.551 1.00 88.44 207 MET A O 1
ATOM 1552 N N . THR A 1 208 ? -13.813 -3.703 26.526 1.00 88.00 208 THR A N 1
ATOM 1553 C CA . THR A 1 208 ? -14.417 -2.896 27.598 1.00 88.00 208 THR A CA 1
ATOM 1554 C C . THR A 1 208 ? -15.388 -1.832 27.074 1.00 88.00 208 THR A C 1
ATOM 1556 O O . THR A 1 208 ? -16.183 -1.301 27.845 1.00 88.00 208 THR A O 1
ATOM 1559 N N . GLY A 1 209 ? -15.345 -1.530 25.771 1.00 84.12 209 GLY A N 1
ATOM 1560 C CA . GLY A 1 209 ? -16.174 -0.526 25.098 1.00 84.12 209 GLY A CA 1
ATOM 1561 C C . GLY A 1 209 ? -17.006 -1.090 23.937 1.00 84.12 209 GLY A C 1
ATOM 1562 O O . GLY A 1 209 ? -17.005 -2.301 23.695 1.00 84.12 209 GLY A O 1
ATOM 1563 N N . PRO A 1 210 ? -17.732 -0.225 23.203 1.00 84.62 210 PRO A N 1
ATOM 1564 C CA . PRO A 1 210 ? -18.542 -0.646 22.066 1.00 84.62 210 PRO A CA 1
AT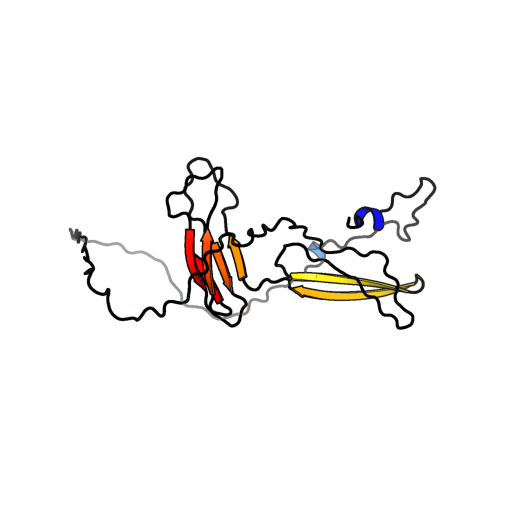OM 1565 C C . PRO A 1 210 ? -17.681 -1.255 20.949 1.00 84.62 210 PRO A C 1
ATOM 1567 O O . PRO A 1 210 ? -16.580 -0.797 20.657 1.00 84.62 210 PRO A O 1
ATOM 1570 N N . ALA A 1 211 ? -18.211 -2.292 20.296 1.00 84.00 211 ALA A N 1
ATOM 1571 C CA . ALA A 1 211 ? -17.507 -3.016 19.235 1.00 84.00 211 ALA A CA 1
ATOM 1572 C C . ALA A 1 211 ? -17.558 -2.335 17.863 1.00 84.00 211 ALA A C 1
ATOM 1574 O O . ALA A 1 211 ? -16.889 -2.784 16.932 1.00 84.00 211 ALA A O 1
ATOM 1575 N N . GLY A 1 212 ? -18.338 -1.265 17.715 1.00 88.06 212 GLY A N 1
ATOM 1576 C CA . GLY A 1 212 ? -18.421 -0.541 16.460 1.00 88.06 212 GLY A CA 1
ATOM 1577 C C . GLY A 1 212 ? -18.845 0.909 16.617 1.00 88.06 212 GLY A C 1
ATOM 1578 O O . GLY A 1 212 ? -19.516 1.281 17.579 1.00 88.06 212 GLY A O 1
ATOM 1579 N N . PHE A 1 213 ? -18.436 1.707 15.637 1.00 88.44 213 PHE A N 1
ATOM 1580 C CA . PHE A 1 213 ? -18.612 3.150 15.595 1.00 88.44 213 PHE A CA 1
ATOM 1581 C C . PHE A 1 213 ? -19.062 3.572 14.204 1.00 88.44 213 PHE A C 1
ATOM 1583 O O . PHE A 1 213 ? -18.555 3.066 13.203 1.00 88.44 213 PHE A O 1
ATOM 1590 N N . ARG A 1 214 ? -19.968 4.546 14.152 1.00 93.12 214 ARG A N 1
ATOM 1591 C CA . ARG A 1 214 ? -20.281 5.286 12.933 1.00 93.12 214 ARG A CA 1
ATOM 1592 C C . ARG A 1 214 ? -19.530 6.607 12.971 1.00 93.12 214 ARG A C 1
ATOM 1594 O O . ARG A 1 214 ? -19.672 7.356 13.933 1.00 93.12 214 ARG A O 1
ATOM 1601 N N . VAL A 1 215 ? -18.720 6.869 11.950 1.00 92.38 215 VAL A N 1
ATOM 1602 C CA . VAL A 1 215 ? -17.827 8.030 11.900 1.00 92.38 215 VAL A CA 1
ATOM 1603 C C . VAL A 1 215 ? -18.030 8.790 10.597 1.00 92.38 215 VAL A C 1
ATOM 1605 O O . VAL A 1 215 ? -17.922 8.214 9.514 1.00 92.38 215 VAL A O 1
ATOM 1608 N N . ASP A 1 216 ? -18.260 10.095 10.706 1.00 94.81 216 ASP A N 1
ATOM 1609 C CA . ASP A 1 216 ? -18.232 11.014 9.572 1.00 94.81 216 ASP A CA 1
ATOM 1610 C C . ASP A 1 216 ? -16.785 11.406 9.261 1.00 94.81 216 ASP A C 1
ATOM 1612 O O . ASP A 1 216 ? -16.095 12.027 10.072 1.00 94.81 216 ASP A O 1
ATOM 1616 N N . VAL A 1 217 ? -16.306 11.037 8.075 1.00 95.94 217 VAL A N 1
ATOM 1617 C CA . VAL A 1 217 ? -14.946 11.322 7.611 1.00 95.94 217 VAL A CA 1
ATOM 1618 C C . VAL A 1 217 ? -15.012 12.363 6.488 1.00 95.94 217 VAL A C 1
ATOM 1620 O O . VAL A 1 217 ? -15.411 12.028 5.366 1.00 95.94 217 VAL A O 1
ATOM 1623 N N . PRO A 1 218 ? -14.606 13.623 6.739 1.00 96.69 218 PRO A N 1
ATOM 1624 C CA . PRO A 1 218 ? -14.641 14.670 5.724 1.00 96.69 218 PRO A CA 1
ATOM 1625 C C . PRO A 1 218 ? -13.803 14.322 4.488 1.00 96.69 218 PRO A C 1
ATOM 1627 O O . PRO A 1 218 ? -12.818 13.583 4.581 1.00 96.69 218 PRO A O 1
ATOM 1630 N N . ALA A 1 219 ? -14.177 14.893 3.341 1.00 95.88 219 ALA A N 1
ATOM 1631 C CA . ALA A 1 219 ? -13.441 14.768 2.085 1.00 95.88 219 ALA A CA 1
ATOM 1632 C C . ALA A 1 219 ? -11.952 15.102 2.262 1.00 95.88 219 ALA A C 1
ATOM 1634 O O . ALA A 1 219 ? -11.606 16.078 2.934 1.00 95.88 219 ALA A O 1
ATOM 1635 N N . ASN A 1 220 ? -11.077 14.306 1.643 1.00 94.88 220 ASN A N 1
ATOM 1636 C CA . ASN A 1 220 ? -9.620 14.482 1.678 1.00 94.88 220 ASN A CA 1
ATOM 1637 C C . ASN A 1 220 ? -9.012 14.637 3.094 1.00 94.88 220 ASN A C 1
ATOM 1639 O O . ASN A 1 220 ? -7.936 15.220 3.254 1.00 94.88 220 ASN A O 1
ATOM 1643 N N . ASN A 1 221 ? -9.682 14.121 4.131 1.00 95.81 221 ASN A N 1
ATOM 1644 C CA . ASN A 1 221 ? -9.280 14.277 5.526 1.00 95.81 221 ASN A CA 1
ATOM 1645 C C . ASN A 1 221 ? -9.170 12.925 6.254 1.00 95.81 221 ASN A C 1
ATOM 1647 O O . ASN A 1 221 ? -9.464 11.856 5.712 1.00 95.81 221 ASN A O 1
ATOM 1651 N N . ARG A 1 222 ? -8.688 12.964 7.498 1.00 94.19 222 ARG A N 1
ATOM 1652 C CA . ARG A 1 222 ? -8.565 11.807 8.383 1.00 94.19 222 ARG A CA 1
ATOM 1653 C C . ARG A 1 222 ? -9.187 12.087 9.743 1.00 94.19 222 ARG A C 1
ATOM 1655 O O . ARG A 1 222 ? -9.085 13.201 10.249 1.00 94.19 222 ARG A O 1
ATOM 1662 N N . VAL A 1 223 ? -9.757 11.049 10.340 1.00 94.00 223 VAL A N 1
ATOM 1663 C CA . VAL A 1 223 ? -10.309 11.071 11.698 1.00 94.00 223 VAL A CA 1
ATOM 1664 C C . VAL A 1 223 ? -9.673 9.929 12.485 1.00 94.00 223 VAL A C 1
ATOM 1666 O O . VAL A 1 223 ? -9.552 8.813 11.979 1.00 94.00 223 VAL A O 1
ATOM 1669 N N . GLU A 1 224 ? -9.213 10.228 13.697 1.00 91.56 224 GLU A N 1
ATOM 1670 C CA . GLU A 1 224 ? -8.754 9.238 14.674 1.00 91.56 224 GLU A CA 1
ATOM 1671 C C . GLU A 1 224 ? -9.869 9.015 15.691 1.00 91.56 224 GLU A C 1
ATOM 1673 O O . GLU A 1 224 ? -10.479 9.977 16.156 1.00 91.56 224 GLU A O 1
ATOM 1678 N N . PHE A 1 225 ? -10.109 7.759 16.044 1.00 86.00 225 PHE A N 1
ATOM 1679 C CA . PHE A 1 225 ? -10.957 7.389 17.171 1.00 86.00 225 PHE A CA 1
ATOM 1680 C C . PHE A 1 225 ? -10.290 6.258 17.964 1.00 86.00 225 PHE A C 1
ATOM 1682 O O . PHE A 1 225 ? -9.351 5.618 17.473 1.00 86.00 225 PHE A O 1
ATOM 1689 N N . ARG A 1 226 ? -10.728 6.074 19.210 1.00 83.06 226 ARG A N 1
ATOM 1690 C CA . ARG A 1 226 ? -10.129 5.176 20.201 1.00 83.06 226 ARG A CA 1
ATOM 1691 C C . ARG A 1 226 ? -11.194 4.340 20.883 1.00 83.06 226 ARG A C 1
ATOM 1693 O O . ARG A 1 226 ? -12.334 4.847 20.976 1.00 83.06 226 ARG A O 1
#

Secondary structure (DSSP, 8-state):
----HHHHHS----TTPPP--SSS---PPPGGGSS----------------------------------------PPP------S------------PPP--------S-----S-----TTS------PPPS--SEEEEEEEEEETTTEEEEEEEEEE---SEEEEE---S---TT------EEEEE-SSS-EEEEEE---SS---SS-SEEEEEE-TT-EEEE-